Protein AF-A0A7U3VQT1-F1 (afdb_monomer)

Solvent-accessible surface area (backbone atoms only — not comparable to full-atom values): 11371 Å² total; per-residue (Å²): 141,89,89,85,80,83,86,76,80,76,82,79,89,77,92,78,77,82,85,75,80,69,84,71,74,87,67,71,66,45,72,40,64,90,87,50,63,70,55,54,73,65,57,51,52,53,54,54,44,64,67,52,38,77,90,83,39,78,48,45,45,44,83,9,65,96,76,78,25,60,33,29,38,37,36,70,46,74,78,45,78,45,74,43,99,83,71,49,40,37,32,38,31,41,36,42,33,42,36,29,37,77,38,80,91,76,37,32,37,39,32,31,32,37,38,37,31,28,39,39,36,68,50,93,75,64,46,79,44,81,75,44,77,49,71,15,92,75,85,52,77,47,75,42,69,41,87,40,64,47,99,87,65,48,81,42,81,37,80,76,46,68,48,44,46,64,61,53,50,48,54,54,48,51,52,38,25,71,33,30,20,25,38,34,73,31,72,60,80,86,131

Mean predicted aligned error: 10.64 Å

Structure (mmCIF, N/CA/C/O backbone):
data_AF-A0A7U3VQT1-F1
#
_entry.id   AF-A0A7U3VQT1-F1
#
loop_
_atom_site.group_PDB
_atom_site.id
_atom_site.type_symbol
_atom_site.label_atom_id
_atom_site.label_alt_id
_atom_site.label_comp_id
_atom_site.label_asym_id
_atom_site.label_entity_id
_atom_site.label_seq_id
_atom_site.pdbx_PDB_ins_code
_atom_site.Cartn_x
_atom_site.Cartn_y
_atom_site.Cartn_z
_atom_site.occupancy
_atom_site.B_iso_or_equiv
_atom_site.auth_seq_id
_atom_site.auth_comp_id
_atom_site.auth_asym_id
_atom_site.auth_atom_id
_atom_site.pdbx_PDB_model_num
ATOM 1 N N . MET A 1 1 ? 8.735 10.775 -61.324 1.00 38.78 1 MET A N 1
ATOM 2 C CA . MET A 1 1 ? 9.947 10.739 -60.476 1.00 38.78 1 MET A CA 1
ATOM 3 C C . MET A 1 1 ? 9.822 11.836 -59.417 1.00 38.78 1 MET A C 1
ATOM 5 O O . MET A 1 1 ? 10.062 12.985 -59.761 1.00 38.78 1 MET A O 1
ATOM 9 N N . PRO A 1 2 ? 9.348 11.556 -58.189 1.00 37.50 2 PRO A N 1
ATOM 10 C CA . PRO A 1 2 ? 9.272 12.558 -57.129 1.00 37.50 2 PRO A CA 1
ATOM 11 C C . PRO A 1 2 ? 10.429 12.389 -56.129 1.00 37.50 2 PRO A C 1
ATOM 13 O O . PRO A 1 2 ? 10.678 11.289 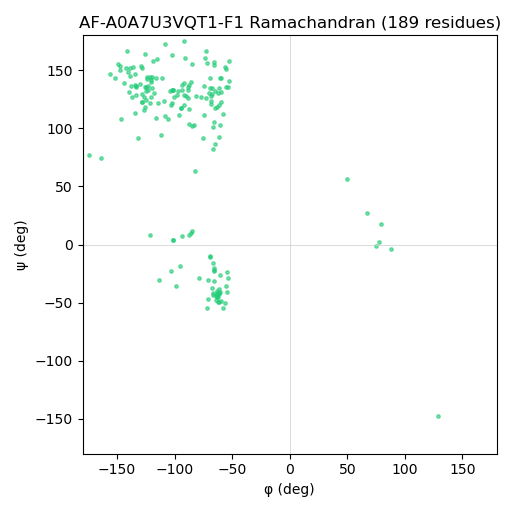-55.643 1.00 37.50 2 PRO A O 1
ATOM 16 N N . SER A 1 3 ? 11.107 13.480 -55.780 1.00 36.12 3 SER A N 1
ATOM 17 C CA . SER A 1 3 ? 12.058 13.525 -54.663 1.00 36.12 3 SER A CA 1
ATOM 18 C C . SER A 1 3 ? 12.018 14.906 -54.016 1.00 36.12 3 SER A C 1
ATOM 20 O O . SER A 1 3 ? 12.481 15.885 -54.594 1.00 36.12 3 SER A O 1
ATOM 22 N N . GLY A 1 4 ? 11.440 14.977 -52.820 1.00 32.53 4 GLY A N 1
ATOM 23 C CA . GLY A 1 4 ? 11.352 16.191 -52.014 1.00 32.53 4 GLY A CA 1
ATOM 24 C C . GLY A 1 4 ? 10.742 15.869 -50.655 1.00 32.53 4 GLY A C 1
ATOM 25 O O . GLY A 1 4 ? 9.553 16.073 -50.443 1.00 32.53 4 GLY A O 1
ATOM 26 N N . GLY A 1 5 ? 11.535 15.282 -49.758 1.00 31.11 5 GLY A N 1
ATOM 27 C CA . GLY A 1 5 ? 11.138 15.048 -48.369 1.00 31.11 5 GLY A CA 1
ATOM 28 C C . GLY A 1 5 ? 11.572 16.222 -47.485 1.00 31.11 5 GLY A C 1
ATOM 29 O O . GLY A 1 5 ? 12.748 16.584 -47.532 1.00 31.11 5 GLY A O 1
ATOM 30 N N . PRO A 1 6 ? 10.689 16.820 -46.668 1.00 40.41 6 PRO A N 1
ATOM 31 C CA . PRO A 1 6 ? 11.111 17.791 -45.670 1.00 40.41 6 PRO A CA 1
ATOM 32 C C . PRO A 1 6 ? 11.641 17.078 -44.418 1.00 40.41 6 PRO A C 1
ATOM 34 O O . PRO A 1 6 ? 10.980 16.216 -43.834 1.00 40.41 6 PRO A O 1
ATOM 37 N N . GLY A 1 7 ? 12.852 17.458 -44.007 1.00 38.47 7 GLY A N 1
ATOM 38 C CA . GLY A 1 7 ? 13.466 17.056 -42.746 1.00 38.47 7 GLY A CA 1
ATOM 39 C C . GLY A 1 7 ?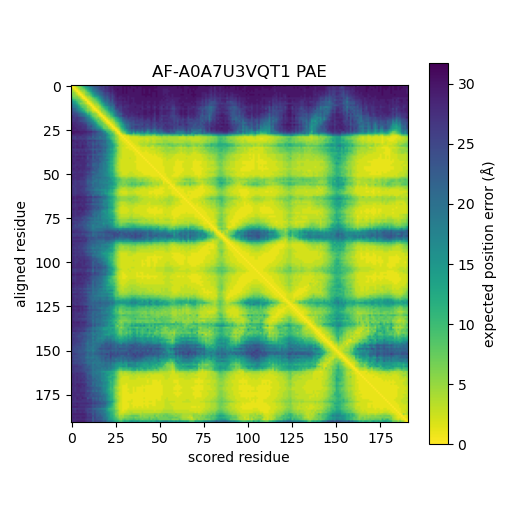 12.691 17.619 -41.556 1.00 38.47 7 GLY A C 1
ATOM 40 O O . GLY A 1 7 ? 12.768 18.806 -41.255 1.00 38.47 7 GLY A O 1
ATOM 41 N N . GLY A 1 8 ? 11.942 16.753 -40.875 1.00 30.80 8 GLY A N 1
ATOM 42 C CA . GLY A 1 8 ? 11.333 17.050 -39.584 1.00 30.80 8 GLY A CA 1
ATOM 43 C C . GLY A 1 8 ? 12.321 16.780 -38.454 1.00 30.80 8 GLY A C 1
ATOM 44 O O . GLY A 1 8 ? 12.532 15.631 -38.067 1.00 30.80 8 GLY A O 1
ATOM 45 N N . THR A 1 9 ? 12.921 17.837 -37.916 1.00 34.59 9 THR A N 1
ATOM 46 C CA . THR A 1 9 ? 13.682 17.807 -36.662 1.00 34.59 9 THR A CA 1
ATOM 47 C C . THR A 1 9 ? 12.757 17.383 -35.515 1.00 34.59 9 THR A C 1
ATOM 49 O O . THR A 1 9 ? 11.759 18.043 -35.235 1.00 34.59 9 THR A O 1
ATOM 52 N N . LEU A 1 10 ? 13.078 16.270 -34.847 1.00 36.72 10 LEU A N 1
ATOM 53 C CA . LEU A 1 10 ? 12.391 15.813 -33.634 1.00 36.72 10 LEU A CA 1
ATOM 54 C C . LEU A 1 10 ? 12.548 16.856 -32.509 1.00 36.72 10 LEU A C 1
ATOM 56 O O . LEU A 1 10 ? 13.673 17.303 -32.268 1.00 36.72 10 LEU A O 1
ATOM 60 N N . PRO A 1 11 ? 11.488 17.220 -31.764 1.00 32.59 11 PRO A N 1
ATOM 61 C CA . PRO A 1 11 ? 11.654 18.039 -30.574 1.00 32.59 11 PRO A CA 1
ATOM 62 C C . PRO A 1 11 ? 12.387 17.239 -29.489 1.00 32.59 11 PRO A C 1
ATOM 64 O O . PRO A 1 11 ? 12.012 16.116 -29.143 1.00 32.59 11 PRO A O 1
ATOM 67 N N . ALA A 1 12 ? 13.452 17.836 -28.957 1.00 31.86 12 ALA A N 1
ATOM 68 C CA . ALA A 1 12 ? 14.239 17.290 -27.864 1.00 31.86 12 ALA A CA 1
ATOM 69 C C . ALA A 1 12 ? 13.377 17.075 -26.607 1.00 31.86 12 ALA A C 1
ATOM 71 O O . ALA A 1 12 ? 12.659 17.967 -26.152 1.00 31.86 12 ALA A O 1
ATOM 72 N N . TYR A 1 13 ? 13.495 15.886 -26.019 1.00 31.73 13 TYR A N 1
ATOM 73 C CA . TYR A 1 13 ? 12.946 15.542 -24.711 1.00 31.73 13 TYR A CA 1
ATOM 74 C C . TYR A 1 13 ? 13.507 16.488 -23.633 1.00 31.73 13 TYR A C 1
ATOM 76 O O . TYR A 1 13 ? 14.697 16.444 -23.319 1.00 31.73 13 TYR A O 1
ATOM 84 N N . ARG A 1 14 ? 12.652 17.339 -23.051 1.00 29.19 14 ARG A N 1
ATOM 85 C CA . ARG A 1 14 ? 12.950 18.116 -21.837 1.00 29.19 14 ARG A CA 1
ATOM 86 C C . ARG A 1 14 ? 12.389 17.380 -20.613 1.00 29.19 14 ARG A C 1
ATOM 88 O O . ARG A 1 14 ? 11.170 17.355 -20.454 1.00 29.19 14 ARG A O 1
ATOM 95 N N . PRO A 1 15 ? 13.214 16.830 -19.705 1.00 34.28 15 PRO A N 1
ATOM 96 C CA . PRO A 1 15 ? 12.731 16.412 -18.401 1.00 34.28 15 PRO A CA 1
ATOM 97 C C . PRO A 1 15 ? 12.717 17.643 -17.494 1.00 34.28 15 PRO A C 1
ATOM 99 O O . PRO A 1 15 ? 13.754 18.103 -17.025 1.00 34.28 15 PRO A O 1
ATOM 102 N N . GLY A 1 16 ? 11.537 18.207 -17.270 1.00 31.03 16 GLY A N 1
ATOM 103 C CA . GLY A 1 16 ? 11.384 19.364 -16.400 1.00 31.03 16 GLY A CA 1
ATOM 104 C C . GLY A 1 16 ? 9.934 19.569 -16.010 1.00 31.03 16 GLY A C 1
ATOM 105 O O . GLY A 1 16 ? 9.291 20.482 -16.513 1.00 31.03 16 GLY A O 1
ATOM 106 N N . HIS A 1 17 ? 9.421 18.732 -15.109 1.00 30.62 17 HIS A N 1
ATOM 107 C CA . HIS A 1 17 ? 8.237 19.100 -14.340 1.00 30.62 17 HIS A CA 1
ATOM 108 C C . HIS A 1 17 ? 8.674 19.513 -12.932 1.00 30.62 17 HIS A C 1
ATOM 110 O O . HIS A 1 17 ? 9.321 18.719 -12.242 1.00 30.62 17 HIS A O 1
ATOM 116 N N . PRO A 1 18 ? 8.358 20.745 -12.496 1.00 31.83 18 PRO A N 1
ATOM 117 C CA . PRO A 1 18 ? 8.649 21.178 -11.142 1.00 31.83 18 PRO A CA 1
ATOM 118 C C . PRO A 1 18 ? 7.867 20.304 -10.158 1.00 31.83 18 PRO A C 1
ATOM 120 O O . PRO A 1 18 ? 6.655 20.121 -10.293 1.00 31.83 18 PRO A O 1
ATOM 123 N N . ARG A 1 19 ? 8.562 19.778 -9.142 1.00 38.41 19 ARG A N 1
ATOM 124 C CA . ARG A 1 19 ? 7.933 19.196 -7.952 1.00 38.41 19 ARG A CA 1
ATOM 125 C C . ARG A 1 19 ? 7.206 20.321 -7.219 1.00 38.41 19 ARG A C 1
ATOM 127 O O . ARG A 1 19 ? 7.772 20.964 -6.342 1.00 38.41 19 ARG A O 1
ATOM 134 N N . ARG A 1 20 ? 5.958 20.595 -7.600 1.00 30.80 20 ARG A N 1
ATOM 135 C CA . ARG A 1 20 ? 5.074 21.455 -6.816 1.00 30.80 20 ARG A CA 1
ATOM 136 C C . ARG A 1 20 ? 4.613 20.624 -5.623 1.00 30.80 20 ARG A C 1
ATOM 138 O O . ARG A 1 20 ? 3.649 19.872 -5.715 1.00 30.80 20 ARG A O 1
ATOM 145 N N . SER A 1 21 ? 5.353 20.711 -4.524 1.00 34.97 21 SER A N 1
ATOM 146 C CA . SER A 1 21 ? 4.926 20.229 -3.213 1.00 34.97 21 SER A CA 1
ATOM 147 C C . SER A 1 21 ? 3.754 21.093 -2.753 1.00 34.97 21 SER A C 1
ATOM 149 O O . SER A 1 21 ? 3.908 22.075 -2.031 1.00 34.97 21 SER A O 1
ATOM 151 N N . VAL A 1 22 ? 2.560 20.755 -3.235 1.00 36.19 22 VAL A N 1
ATOM 152 C CA . VAL A 1 22 ? 1.316 21.237 -2.645 1.00 36.19 22 VAL A CA 1
ATOM 153 C C . VAL A 1 22 ? 1.278 20.661 -1.233 1.00 36.19 22 VAL A C 1
ATOM 155 O O . VAL A 1 22 ? 1.322 19.443 -1.062 1.00 36.19 22 VAL A O 1
ATOM 158 N N . ARG A 1 23 ? 1.260 21.526 -0.213 1.00 33.69 23 ARG A N 1
ATOM 159 C CA . ARG A 1 23 ? 0.923 21.110 1.152 1.00 33.69 23 ARG A CA 1
ATOM 160 C C . ARG A 1 23 ? -0.500 20.561 1.107 1.00 33.69 23 ARG A C 1
ATOM 162 O O . ARG A 1 23 ? -1.451 21.330 1.009 1.00 33.69 23 ARG A O 1
ATOM 169 N N . VAL A 1 24 ? -0.618 19.238 1.127 1.00 44.72 24 VAL A N 1
ATOM 170 C CA . VAL A 1 24 ? -1.888 18.546 1.349 1.00 44.72 24 VAL A CA 1
ATOM 171 C C . VAL A 1 24 ? -2.305 18.834 2.800 1.00 44.72 24 VAL A C 1
ATOM 173 O O . VAL A 1 24 ? -1.435 18.808 3.680 1.00 44.72 24 VAL A O 1
ATOM 176 N N . PRO A 1 25 ? -3.577 19.180 3.070 1.00 40.00 25 PRO A N 1
ATOM 177 C CA . PRO A 1 25 ? -4.082 19.346 4.428 1.00 40.00 25 PRO A CA 1
ATOM 178 C C . PRO A 1 25 ? -3.798 18.115 5.298 1.00 40.00 25 PRO A C 1
ATOM 180 O O . PRO A 1 25 ? -3.589 17.011 4.802 1.00 40.00 25 PRO A O 1
ATOM 183 N N . LYS A 1 26 ? -3.793 18.307 6.620 1.00 49.41 26 LYS A N 1
ATOM 184 C CA . LYS A 1 26 ? -3.815 17.216 7.600 1.00 49.41 26 LYS A CA 1
ATOM 185 C C . LYS A 1 26 ? -5.119 16.442 7.381 1.00 49.41 26 LYS A C 1
ATOM 187 O O . LYS A 1 26 ? -6.147 16.863 7.902 1.00 49.41 26 LYS A O 1
ATOM 192 N N . ASP A 1 27 ? -5.080 15.395 6.561 1.00 59.34 27 ASP A N 1
ATOM 193 C CA . ASP A 1 27 ? -6.286 14.648 6.213 1.00 59.34 27 ASP A CA 1
ATOM 194 C C . ASP A 1 27 ? -6.910 14.069 7.490 1.00 59.34 27 ASP A C 1
ATOM 196 O O . ASP A 1 27 ? -6.224 13.374 8.253 1.00 59.34 27 ASP A O 1
ATOM 200 N N . PRO A 1 28 ? -8.182 14.394 7.776 1.00 75.69 28 PRO A N 1
ATOM 201 C CA . PRO A 1 28 ? -8.885 13.803 8.896 1.00 75.69 28 PRO A CA 1
ATOM 202 C C . PRO A 1 28 ? -9.073 12.303 8.646 1.00 75.69 28 PRO A C 1
ATOM 204 O O . PRO A 1 28 ? -9.104 11.841 7.505 1.00 75.69 28 PRO A O 1
ATOM 207 N N . ALA A 1 29 ? -9.199 11.534 9.727 1.00 87.56 29 ALA A N 1
ATOM 208 C CA . ALA A 1 29 ? -9.588 10.134 9.627 1.00 87.56 29 ALA A CA 1
ATOM 209 C C . ALA A 1 29 ? -10.878 9.991 8.799 1.00 87.56 29 ALA A C 1
ATOM 211 O O . ALA A 1 29 ? -11.797 10.803 8.929 1.00 87.56 29 ALA A O 1
ATOM 212 N N . LEU A 1 30 ? -10.943 8.951 7.971 1.00 94.75 30 LEU A N 1
ATOM 213 C CA . LEU A 1 30 ? -12.146 8.569 7.239 1.00 94.75 30 LEU A CA 1
ATOM 214 C C . LEU A 1 30 ? -12.924 7.548 8.065 1.00 94.75 30 LEU A C 1
ATOM 216 O O . LEU A 1 30 ? -12.334 6.630 8.638 1.00 94.75 30 LEU A O 1
ATOM 220 N N . TYR A 1 31 ? -14.246 7.685 8.093 1.00 95.75 31 TYR A N 1
ATOM 221 C CA . TYR A 1 31 ? -15.131 6.819 8.866 1.00 95.75 31 TYR A CA 1
ATOM 222 C C . TYR A 1 31 ? -16.143 6.121 7.957 1.00 95.75 31 TYR A C 1
ATOM 224 O O . TYR A 1 31 ? -16.584 6.730 6.976 1.00 95.75 31 TYR A O 1
ATOM 232 N N . PRO A 1 32 ? -16.506 4.857 8.253 1.00 95.38 32 PRO A N 1
ATOM 233 C CA . PRO A 1 32 ? -17.561 4.161 7.531 1.00 95.38 32 PRO A CA 1
ATOM 234 C C . PRO A 1 32 ? -18.874 4.940 7.577 1.00 95.38 32 PRO A C 1
ATOM 236 O O . PRO A 1 32 ? -19.152 5.669 8.532 1.00 95.38 32 PRO A O 1
ATOM 239 N N . VAL A 1 33 ? -19.713 4.740 6.563 1.00 93.88 33 VAL A N 1
ATOM 240 C CA . VAL A 1 33 ? -21.098 5.218 6.613 1.00 93.88 33 VAL A CA 1
ATOM 241 C C . VAL A 1 33 ? -21.814 4.542 7.789 1.00 93.88 33 VAL A C 1
ATOM 243 O O . VAL A 1 33 ? -21.570 3.371 8.090 1.00 93.88 33 VAL A O 1
ATOM 246 N N . ALA A 1 34 ? -22.698 5.279 8.465 1.00 92.06 34 ALA A N 1
ATOM 247 C CA . ALA A 1 34 ? -23.482 4.738 9.569 1.00 92.06 34 ALA A CA 1
ATOM 248 C C . ALA A 1 34 ? -24.261 3.482 9.134 1.00 92.06 34 ALA A C 1
ATOM 250 O O . ALA A 1 34 ? -24.860 3.453 8.060 1.00 92.06 34 ALA A O 1
ATOM 251 N N . GLY A 1 35 ? -24.249 2.447 9.976 1.00 92.62 35 GLY A N 1
ATOM 252 C CA . GLY A 1 35 ? -24.939 1.180 9.715 1.00 92.62 35 GLY A CA 1
ATOM 253 C C . GLY A 1 35 ? -24.127 0.136 8.940 1.00 92.62 35 GLY A C 1
ATOM 254 O O . GLY A 1 35 ? -24.600 -0.990 8.799 1.00 92.62 35 GLY A O 1
ATOM 255 N N . VAL A 1 36 ? -22.907 0.446 8.481 1.00 95.56 36 VAL A N 1
ATOM 256 C CA . VAL A 1 36 ? -22.006 -0.585 7.941 1.00 95.56 36 VAL A CA 1
ATOM 257 C C . VAL A 1 36 ? -21.560 -1.511 9.082 1.00 95.56 36 VAL A C 1
ATOM 259 O O . VAL A 1 36 ? -20.963 -1.030 10.048 1.00 95.56 36 VAL A O 1
ATOM 262 N N . PRO A 1 37 ? -21.826 -2.830 9.006 1.00 95.38 37 PRO A N 1
ATOM 263 C CA . PRO A 1 37 ? -21.402 -3.758 10.042 1.00 95.38 37 PRO A CA 1
ATOM 264 C C . PRO A 1 37 ? -19.881 -3.906 10.031 1.00 95.38 37 PRO A C 1
ATOM 266 O O . PRO A 1 37 ? -19.267 -4.105 8.980 1.00 95.38 37 PRO A O 1
ATOM 269 N N . VAL A 1 38 ? -19.285 -3.861 11.218 1.00 96.75 38 VAL A N 1
ATOM 270 C CA . VAL A 1 38 ? -17.854 -4.093 11.399 1.00 96.75 38 VAL A CA 1
ATOM 271 C C . VAL A 1 38 ? -17.527 -5.558 11.114 1.00 96.75 38 VAL A C 1
ATOM 273 O O . VAL A 1 38 ? -18.090 -6.466 11.726 1.00 96.75 38 VAL A O 1
ATOM 276 N N . ARG A 1 39 ? -16.607 -5.790 10.177 1.00 97.50 39 ARG A N 1
ATOM 277 C CA . ARG A 1 39 ? -16.096 -7.121 9.824 1.00 97.50 39 ARG A CA 1
ATOM 278 C C . ARG A 1 39 ? -14.860 -7.485 10.636 1.00 97.50 39 ARG A C 1
ATOM 280 O O . ARG A 1 39 ? -14.181 -6.610 11.175 1.00 97.50 39 ARG A O 1
ATOM 287 N N . THR A 1 40 ? -14.549 -8.777 10.701 1.00 97.56 40 THR A N 1
ATOM 288 C CA . THR A 1 40 ? -13.359 -9.247 11.422 1.00 97.56 40 THR A CA 1
ATOM 289 C C . THR A 1 40 ? -12.071 -8.749 10.746 1.00 97.56 40 THR A C 1
ATOM 291 O O . THR A 1 40 ? -12.082 -8.447 9.546 1.00 97.56 40 THR A O 1
ATOM 294 N N . PRO A 1 41 ? -10.936 -8.672 11.470 1.00 96.81 41 PRO A N 1
ATOM 295 C CA . PRO A 1 41 ? -9.647 -8.340 10.860 1.00 96.81 41 PRO A CA 1
ATOM 296 C C . PRO A 1 41 ? -9.279 -9.273 9.697 1.00 96.81 41 PRO A C 1
ATOM 298 O O . PRO A 1 41 ? -8.716 -8.826 8.701 1.00 96.81 41 PRO A O 1
ATOM 301 N N . GLN A 1 42 ? -9.630 -10.558 9.798 1.00 97.56 42 GLN A N 1
ATOM 302 C CA . GLN A 1 42 ? -9.388 -11.567 8.768 1.00 97.56 42 GLN A CA 1
ATOM 303 C C . GLN A 1 42 ? -10.212 -11.304 7.503 1.00 97.56 42 GLN A C 1
ATOM 305 O O . GLN A 1 42 ? -9.675 -11.400 6.399 1.00 97.56 42 GLN A O 1
ATOM 310 N N . ASP A 1 43 ? -11.482 -10.916 7.647 1.00 97.81 43 ASP A N 1
ATOM 311 C CA . ASP A 1 43 ? -12.331 -10.557 6.504 1.00 97.81 43 ASP A CA 1
ATOM 312 C C . ASP A 1 43 ? -11.783 -9.328 5.771 1.00 97.81 43 ASP A C 1
ATOM 314 O O . ASP A 1 43 ? -11.725 -9.306 4.541 1.00 97.81 43 ASP A O 1
ATOM 318 N N . LEU A 1 44 ? -11.354 -8.304 6.522 1.00 98.38 44 LEU A N 1
ATOM 319 C CA . LEU A 1 44 ? -10.727 -7.113 5.946 1.00 98.38 44 LEU A CA 1
ATOM 320 C C . LEU A 1 44 ? -9.411 -7.463 5.236 1.00 98.38 44 LEU A C 1
ATOM 322 O O . LEU A 1 44 ? -9.165 -6.999 4.122 1.00 98.38 44 LEU A O 1
ATOM 326 N N . TRP A 1 45 ? -8.570 -8.287 5.864 1.00 98.19 45 TRP A N 1
ATOM 327 C CA . TRP A 1 45 ? -7.314 -8.753 5.281 1.00 98.19 45 TRP A CA 1
ATOM 328 C C . TRP A 1 45 ? -7.547 -9.442 3.933 1.00 98.19 45 TRP A C 1
ATOM 330 O O . TRP A 1 45 ? -6.905 -9.100 2.937 1.00 98.19 45 TRP A O 1
ATOM 340 N N . ALA A 1 46 ? -8.484 -10.394 3.890 1.00 98.25 46 ALA A N 1
ATOM 341 C CA . ALA A 1 46 ? -8.825 -11.128 2.677 1.00 98.25 46 ALA A CA 1
ATOM 342 C C . ALA A 1 46 ? -9.361 -10.194 1.580 1.00 98.25 46 ALA A C 1
ATOM 344 O O . ALA A 1 46 ? -8.938 -10.300 0.429 1.00 98.25 46 ALA A O 1
ATOM 345 N N . ALA A 1 47 ? -10.226 -9.240 1.937 1.00 98.12 47 ALA A N 1
ATOM 346 C CA . ALA A 1 47 ? -10.771 -8.264 0.997 1.00 98.12 47 ALA A CA 1
ATOM 347 C C . ALA A 1 47 ? -9.690 -7.352 0.396 1.00 98.12 47 ALA A C 1
ATOM 349 O O . ALA A 1 47 ? -9.686 -7.109 -0.810 1.00 98.12 47 ALA A O 1
ATOM 350 N N . LEU A 1 48 ? -8.731 -6.890 1.203 1.00 98.19 48 LEU A N 1
ATOM 351 C CA . LEU A 1 48 ? -7.619 -6.070 0.715 1.00 98.19 48 LEU A CA 1
ATOM 352 C C . LEU A 1 48 ? -6.668 -6.861 -0.191 1.00 98.19 48 LEU A C 1
ATOM 354 O O . LEU A 1 48 ? -6.201 -6.324 -1.193 1.00 98.19 48 LEU A O 1
ATOM 358 N N . LEU A 1 49 ? -6.404 -8.138 0.107 1.00 97.75 49 LEU A N 1
ATOM 359 C CA . LEU A 1 49 ? -5.636 -9.007 -0.792 1.00 97.75 49 LEU A CA 1
ATOM 360 C C . LEU A 1 49 ? -6.366 -9.289 -2.113 1.00 97.75 49 LEU A C 1
ATOM 362 O O . LEU A 1 49 ? -5.710 -9.441 -3.144 1.00 97.75 49 LEU A O 1
ATOM 366 N N . ALA A 1 50 ? -7.699 -9.330 -2.102 1.00 97.12 50 ALA A N 1
ATOM 367 C CA . ALA A 1 50 ? -8.510 -9.538 -3.300 1.00 97.12 50 ALA A CA 1
ATOM 368 C C . ALA A 1 50 ? -8.475 -8.350 -4.283 1.00 97.12 50 ALA A C 1
ATOM 370 O O . ALA A 1 50 ? -8.893 -8.501 -5.428 1.00 97.12 50 ALA A O 1
ATOM 371 N N . LEU A 1 51 ? -7.925 -7.191 -3.887 1.00 96.44 51 LEU A N 1
ATOM 372 C CA . LEU A 1 51 ? -7.680 -6.058 -4.794 1.00 96.44 51 LEU A CA 1
ATOM 373 C C . LEU A 1 51 ? -6.569 -6.327 -5.823 1.00 96.44 51 LEU A C 1
ATOM 375 O O . LEU A 1 51 ? -6.371 -5.528 -6.739 1.00 96.44 51 LEU A O 1
ATOM 379 N N . ASN A 1 52 ? -5.824 -7.424 -5.675 1.00 95.25 52 ASN A N 1
ATOM 380 C CA . ASN A 1 52 ? -4.827 -7.842 -6.649 1.00 95.25 52 ASN A CA 1
ATOM 381 C C . ASN A 1 52 ? -5.476 -8.257 -7.971 1.00 95.25 52 ASN A C 1
ATOM 383 O O . ASN A 1 52 ? -5.933 -9.387 -8.123 1.00 95.25 52 ASN A O 1
ATOM 387 N N . ASP A 1 53 ? -5.427 -7.362 -8.952 1.00 91.62 53 ASP A N 1
ATOM 388 C CA . ASP A 1 53 ? -5.785 -7.650 -10.337 1.00 91.62 53 ASP A CA 1
ATOM 389 C C . ASP A 1 53 ? -4.681 -7.119 -11.269 1.00 91.62 53 ASP A C 1
ATOM 391 O O . ASP A 1 53 ? -4.719 -5.950 -11.673 1.00 91.62 53 ASP A O 1
ATOM 395 N N . PRO A 1 54 ? -3.682 -7.955 -11.618 1.00 85.19 54 PRO A N 1
ATOM 396 C CA . PRO A 1 54 ? -2.565 -7.535 -12.460 1.00 85.19 54 PRO A CA 1
ATOM 397 C C . PRO A 1 54 ? -2.986 -7.211 -13.900 1.00 85.19 54 PRO A C 1
ATOM 399 O O . PRO A 1 54 ? -2.227 -6.565 -14.619 1.00 85.19 54 PRO A O 1
ATOM 402 N N . ALA A 1 55 ? -4.179 -7.636 -14.337 1.00 85.38 55 ALA A N 1
ATOM 403 C CA . ALA A 1 55 ? -4.709 -7.277 -15.649 1.00 85.38 55 ALA A CA 1
ATOM 404 C C . ALA A 1 55 ? -5.293 -5.856 -15.659 1.00 85.38 55 ALA A C 1
ATOM 406 O O . ALA A 1 55 ? -5.287 -5.198 -16.699 1.00 85.38 55 ALA A O 1
ATOM 407 N N . ARG A 1 56 ? -5.790 -5.367 -14.514 1.00 84.56 56 ARG A N 1
ATOM 408 C CA . ARG A 1 56 ? -6.399 -4.031 -14.401 1.00 84.56 56 ARG A CA 1
ATOM 409 C C . ARG A 1 56 ? -5.462 -2.974 -13.842 1.00 84.56 56 ARG A C 1
ATOM 411 O O . ARG A 1 56 ? -5.560 -1.809 -14.238 1.00 84.56 56 ARG A O 1
ATOM 418 N N . HIS A 1 57 ? -4.597 -3.333 -12.898 1.00 86.81 57 HIS A N 1
ATOM 419 C CA . HIS A 1 57 ? -3.811 -2.365 -12.141 1.00 86.81 57 HIS A CA 1
ATOM 420 C C . HIS A 1 57 ? -2.363 -2.831 -11.949 1.00 86.81 57 HIS A C 1
ATOM 422 O O . HIS A 1 57 ? -2.114 -4.016 -11.754 1.00 86.81 57 HIS A O 1
ATOM 428 N N . PRO A 1 58 ? -1.383 -1.909 -11.952 1.00 90.06 58 PRO A N 1
ATOM 429 C CA . PRO A 1 58 ? 0.028 -2.281 -11.878 1.00 90.06 58 PRO A CA 1
ATOM 430 C C . PRO A 1 58 ? 0.562 -2.425 -10.439 1.00 90.06 58 PRO A C 1
ATOM 432 O O . PRO A 1 58 ? 1.774 -2.507 -10.249 1.00 90.06 58 PRO A O 1
ATOM 435 N N . TYR A 1 59 ? -0.303 -2.375 -9.422 1.00 92.94 59 TYR A N 1
ATOM 436 C CA . TYR A 1 59 ? 0.080 -2.508 -8.014 1.00 92.94 59 TYR A CA 1
ATOM 437 C C . TYR A 1 59 ? -0.237 -3.907 -7.476 1.00 92.94 59 TYR A C 1
ATOM 439 O O . TYR A 1 59 ? -1.042 -4.640 -8.045 1.00 92.94 59 TYR A O 1
ATOM 447 N N . THR A 1 60 ? 0.371 -4.262 -6.346 1.00 96.19 60 THR A N 1
ATOM 448 C CA . THR A 1 60 ? 0.134 -5.529 -5.647 1.00 96.19 60 THR A CA 1
ATOM 449 C C . THR A 1 60 ? -0.047 -5.286 -4.152 1.00 96.19 60 THR A C 1
ATOM 451 O O . THR A 1 60 ? 0.699 -4.517 -3.558 1.00 96.19 60 THR A O 1
ATOM 454 N N . VAL A 1 61 ? -1.016 -5.947 -3.525 1.00 97.75 61 VAL A N 1
ATOM 455 C CA . VAL A 1 61 ? -1.216 -6.002 -2.074 1.00 97.75 61 VAL A CA 1
ATOM 456 C C . VAL A 1 61 ? -0.664 -7.324 -1.551 1.00 97.75 61 VAL A C 1
ATOM 458 O O . VAL A 1 61 ? -1.011 -8.391 -2.051 1.00 97.75 61 VAL A O 1
ATOM 461 N N . ARG A 1 62 ? 0.205 -7.274 -0.544 1.00 97.38 62 ARG A N 1
ATOM 462 C CA . ARG A 1 62 ? 0.835 -8.459 0.052 1.00 97.38 62 ARG A CA 1
ATOM 463 C C . ARG A 1 62 ? 0.959 -8.335 1.564 1.00 97.38 62 ARG A C 1
ATOM 465 O O . ARG A 1 62 ? 0.864 -7.237 2.111 1.00 97.38 62 ARG A O 1
ATOM 472 N N . ALA A 1 63 ? 1.262 -9.457 2.216 1.00 97.56 63 ALA A N 1
ATOM 473 C CA . ALA A 1 63 ? 1.659 -9.477 3.620 1.00 97.56 63 ALA A CA 1
ATOM 474 C C . ALA A 1 63 ? 2.840 -8.521 3.877 1.00 97.56 63 ALA A C 1
ATOM 476 O O . ALA A 1 63 ? 3.808 -8.470 3.105 1.00 97.56 63 ALA A O 1
ATOM 477 N N . GLY A 1 64 ? 2.736 -7.754 4.962 1.00 95.00 64 GLY A N 1
ATOM 478 C CA . GLY A 1 64 ? 3.640 -6.660 5.299 1.00 95.00 64 GLY A CA 1
ATOM 479 C C . GLY A 1 64 ? 4.686 -6.976 6.364 1.00 95.00 64 GLY A C 1
ATOM 480 O O . GLY A 1 64 ? 5.430 -6.072 6.731 1.00 95.00 64 GLY A O 1
ATOM 481 N N . PHE A 1 65 ? 4.774 -8.216 6.862 1.00 92.62 65 PHE A N 1
ATOM 482 C CA . PHE A 1 65 ? 5.607 -8.553 8.027 1.00 92.62 65 PHE A CA 1
ATOM 483 C C . PHE A 1 65 ? 7.076 -8.125 7.872 1.00 92.62 65 PHE A C 1
ATOM 485 O O . PHE A 1 65 ? 7.658 -7.558 8.792 1.00 92.62 65 PHE A O 1
ATOM 492 N N . ALA A 1 66 ? 7.659 -8.307 6.680 1.00 91.75 66 ALA A N 1
ATOM 493 C CA . ALA A 1 66 ? 9.029 -7.875 6.372 1.00 91.75 66 ALA A CA 1
ATOM 494 C C . ALA A 1 66 ? 9.217 -6.342 6.395 1.00 91.75 66 ALA A C 1
ATOM 496 O O . ALA A 1 66 ? 10.332 -5.845 6.529 1.00 91.75 66 ALA A O 1
ATOM 497 N N . ASP A 1 67 ? 8.126 -5.591 6.266 1.00 91.75 67 ASP A N 1
ATOM 498 C CA . ASP A 1 67 ? 8.070 -4.131 6.300 1.00 91.75 67 ASP A CA 1
ATOM 499 C C . ASP A 1 67 ? 7.588 -3.587 7.658 1.00 91.75 67 ASP A C 1
ATOM 501 O O . ASP A 1 67 ? 7.423 -2.369 7.798 1.00 91.75 67 ASP A O 1
ATOM 505 N N . GLY A 1 68 ? 7.366 -4.470 8.640 1.00 93.81 68 GLY A N 1
ATOM 506 C CA . GLY A 1 68 ? 6.824 -4.129 9.954 1.00 93.81 68 GLY A CA 1
ATOM 507 C C . GLY A 1 68 ? 5.371 -3.658 9.911 1.00 93.81 68 GLY A C 1
ATOM 508 O O . GLY A 1 68 ? 4.991 -2.849 10.748 1.00 93.81 68 GLY A O 1
ATOM 509 N N . ALA A 1 69 ? 4.594 -4.100 8.920 1.00 96.69 69 ALA A N 1
ATOM 510 C CA . ALA A 1 69 ? 3.185 -3.765 8.718 1.00 96.69 69 ALA A CA 1
ATOM 511 C C . ALA A 1 69 ? 2.335 -5.041 8.614 1.00 96.69 69 ALA A C 1
ATOM 513 O O . ALA A 1 69 ? 2.867 -6.118 8.351 1.00 96.69 69 ALA A O 1
ATOM 514 N N . ASP A 1 70 ? 1.018 -4.923 8.758 1.00 97.25 70 ASP A N 1
ATOM 515 C CA . ASP A 1 70 ? 0.103 -6.040 8.507 1.00 97.25 70 ASP A CA 1
ATOM 516 C C . ASP A 1 70 ? 0.030 -6.311 7.000 1.00 97.25 70 ASP A C 1
ATOM 518 O O . ASP A 1 70 ? 0.381 -7.390 6.521 1.00 97.25 70 ASP A O 1
ATOM 522 N N . LEU A 1 71 ? -0.296 -5.279 6.218 1.00 98.31 71 LEU A N 1
ATOM 523 C CA . LEU A 1 71 ? -0.319 -5.339 4.757 1.00 98.31 71 LEU A CA 1
ATOM 524 C C . LEU A 1 71 ? 0.497 -4.209 4.134 1.00 98.31 71 LEU A C 1
ATOM 526 O O . LEU A 1 71 ? 0.625 -3.110 4.678 1.00 98.31 71 LEU A O 1
ATOM 530 N N . VAL A 1 72 ? 1.013 -4.474 2.937 1.00 98.31 72 VAL A N 1
ATOM 531 C CA . VAL A 1 72 ? 1.648 -3.473 2.080 1.00 98.31 72 VAL A CA 1
ATOM 532 C C . VAL A 1 72 ? 1.018 -3.539 0.703 1.00 98.31 72 VAL A C 1
ATOM 534 O O . VAL A 1 72 ? 1.057 -4.580 0.050 1.00 98.31 72 VAL A O 1
ATOM 537 N N . ALA A 1 73 ? 0.474 -2.413 0.250 1.00 97.94 73 ALA A N 1
ATOM 538 C CA . ALA A 1 73 ? 0.178 -2.211 -1.158 1.00 97.94 73 ALA A CA 1
ATOM 539 C C . ALA A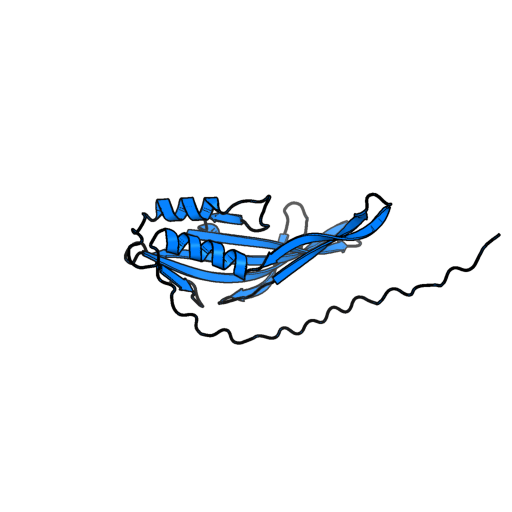 1 73 ? 1.386 -1.547 -1.818 1.00 97.94 73 ALA A C 1
ATOM 541 O O . ALA A 1 73 ? 1.788 -0.464 -1.401 1.00 97.94 73 ALA A O 1
ATOM 542 N N . GLU A 1 74 ? 1.980 -2.185 -2.820 1.00 96.00 74 GLU A N 1
ATOM 543 C CA . GLU A 1 74 ? 3.193 -1.722 -3.481 1.00 96.00 74 GLU A CA 1
ATOM 544 C C . GLU A 1 74 ? 3.023 -1.559 -4.989 1.00 96.00 74 GLU A C 1
ATOM 546 O O . GLU A 1 74 ? 2.353 -2.335 -5.663 1.00 96.00 74 GLU A O 1
ATOM 551 N N . TYR A 1 75 ? 3.679 -0.537 -5.522 1.00 94.69 75 TYR A N 1
ATOM 552 C CA . TYR A 1 75 ? 3.854 -0.304 -6.945 1.00 94.69 75 TYR A CA 1
ATOM 553 C C . TYR A 1 75 ? 5.337 -0.078 -7.215 1.00 94.69 75 TYR A C 1
ATOM 555 O O . TYR A 1 75 ? 5.976 0.751 -6.563 1.00 94.69 75 TYR A O 1
ATOM 563 N N . ARG A 1 76 ? 5.891 -0.805 -8.187 1.00 92.81 76 ARG A N 1
ATOM 564 C CA . ARG A 1 76 ? 7.292 -0.689 -8.599 1.00 92.81 76 ARG A CA 1
ATOM 565 C C . ARG A 1 76 ? 7.371 -0.311 -10.063 1.00 92.81 76 ARG A C 1
ATOM 567 O O . ARG A 1 76 ? 6.631 -0.835 -10.887 1.00 92.81 76 ARG A O 1
ATOM 574 N N . ARG A 1 77 ? 8.332 0.545 -10.398 1.00 89.38 77 ARG A N 1
ATOM 575 C CA . ARG A 1 77 ? 8.663 0.850 -11.789 1.00 89.38 77 ARG A CA 1
ATOM 576 C C . ARG A 1 77 ? 10.157 0.977 -11.998 1.00 89.38 77 ARG A C 1
ATOM 578 O O . ARG A 1 77 ? 10.877 1.466 -11.128 1.00 89.38 77 ARG A O 1
ATOM 585 N N . VAL A 1 78 ? 10.592 0.613 -13.197 1.00 89.88 78 VAL A N 1
ATOM 586 C CA . VAL A 1 78 ? 11.914 0.958 -13.713 1.00 89.88 78 VAL A CA 1
ATOM 587 C C . VAL A 1 78 ? 11.793 2.323 -14.383 1.00 89.88 78 VAL A C 1
ATOM 589 O O . VAL A 1 78 ? 11.059 2.481 -15.352 1.00 89.88 78 VAL A O 1
ATOM 592 N N . LEU A 1 79 ? 12.491 3.320 -13.848 1.00 85.94 79 LEU A N 1
ATOM 593 C CA . LEU A 1 79 ? 12.599 4.643 -14.455 1.00 85.94 79 LEU A CA 1
ATOM 594 C C . LEU A 1 79 ? 13.465 4.593 -15.702 1.00 85.94 79 LEU A C 1
ATOM 596 O O . LEU A 1 79 ? 13.129 5.183 -16.728 1.00 85.94 79 LEU A O 1
ATOM 600 N N . ARG A 1 80 ? 14.619 3.934 -15.576 1.00 86.12 80 ARG A N 1
ATOM 601 C CA . ARG A 1 80 ? 15.645 3.868 -16.610 1.00 86.12 80 ARG A CA 1
ATOM 602 C C . ARG A 1 80 ? 16.437 2.579 -16.478 1.00 86.12 80 ARG A C 1
ATOM 604 O O . ARG A 1 80 ? 16.732 2.139 -15.370 1.00 86.12 80 ARG A O 1
ATOM 611 N N . ALA A 1 81 ? 16.810 2.001 -17.612 1.00 86.19 81 ALA A N 1
ATOM 612 C CA . ALA A 1 81 ? 17.702 0.854 -17.685 1.00 86.19 81 ALA A CA 1
ATOM 613 C C . ALA A 1 81 ? 18.942 1.231 -18.497 1.00 86.19 81 ALA A C 1
ATOM 615 O O . ALA A 1 81 ? 18.834 1.845 -19.558 1.00 86.19 81 ALA A O 1
ATOM 616 N N . TYR A 1 82 ? 20.115 0.855 -17.999 1.00 82.00 82 TYR A N 1
ATOM 617 C CA . TYR A 1 82 ? 21.399 1.166 -18.612 1.00 82.00 82 TYR A CA 1
ATOM 618 C C . TYR A 1 82 ? 22.281 -0.078 -18.663 1.00 82.00 82 TYR A C 1
ATOM 620 O O . TYR A 1 82 ? 22.392 -0.816 -17.680 1.00 82.00 82 TYR A O 1
ATOM 628 N N . GLY A 1 83 ? 22.948 -0.285 -19.797 1.00 76.25 83 GLY A N 1
ATOM 629 C CA . GLY A 1 83 ? 24.109 -1.165 -19.880 1.00 76.25 83 GLY A CA 1
ATOM 630 C C . GLY A 1 83 ? 25.374 -0.374 -19.564 1.00 76.25 83 GLY A C 1
ATOM 631 O O . GLY A 1 83 ? 25.537 0.745 -20.046 1.00 76.25 83 GLY A O 1
ATOM 632 N N . THR A 1 84 ? 26.271 -0.924 -18.752 1.00 65.69 84 THR A N 1
ATOM 633 C CA . THR A 1 84 ? 27.637 -0.400 -18.652 1.00 65.69 84 THR A CA 1
ATOM 634 C C . THR A 1 84 ? 28.503 -1.001 -19.757 1.00 65.69 84 THR A C 1
ATOM 636 O O . THR A 1 84 ? 28.247 -2.114 -20.215 1.00 65.69 84 THR A O 1
ATOM 639 N N . LEU A 1 85 ? 29.581 -0.306 -20.136 1.00 60.94 85 LEU A N 1
ATOM 640 C CA . LEU A 1 85 ? 30.612 -0.833 -21.049 1.00 60.94 85 LEU A CA 1
ATOM 641 C C . LEU A 1 85 ? 31.192 -2.178 -20.567 1.00 60.94 85 LEU A C 1
ATOM 643 O O . LEU A 1 85 ? 31.656 -2.983 -21.360 1.00 60.94 85 LEU A O 1
ATOM 647 N N . THR A 1 86 ? 31.108 -2.442 -19.261 1.00 64.56 86 THR A N 1
ATOM 648 C CA . THR A 1 86 ? 31.520 -3.692 -18.606 1.00 64.56 86 THR A CA 1
ATOM 649 C C . THR A 1 86 ? 30.450 -4.795 -18.624 1.00 64.56 86 THR A C 1
ATOM 651 O O . THR A 1 86 ? 30.559 -5.760 -17.872 1.00 64.56 86 THR A O 1
ATOM 654 N N . GLY A 1 87 ? 29.376 -4.643 -19.407 1.00 69.00 87 GLY A N 1
ATOM 655 C CA . GLY A 1 87 ? 28.296 -5.629 -19.541 1.00 69.00 87 GLY A CA 1
ATOM 656 C C . GLY A 1 87 ? 27.323 -5.700 -18.357 1.00 69.00 87 GLY A C 1
ATOM 657 O O . GLY A 1 87 ? 26.344 -6.445 -18.409 1.00 69.00 87 GLY A O 1
ATOM 658 N N . ARG A 1 88 ? 27.528 -4.911 -17.291 1.00 73.75 88 ARG A N 1
ATOM 659 C CA . ARG A 1 88 ? 26.630 -4.894 -16.128 1.00 73.75 88 ARG A CA 1
ATOM 660 C C . ARG A 1 88 ? 25.376 -4.097 -16.458 1.00 73.75 88 ARG A C 1
ATOM 662 O O . ARG A 1 88 ? 25.447 -2.935 -16.854 1.00 73.75 88 ARG A O 1
ATOM 669 N N . ARG A 1 89 ? 24.212 -4.702 -16.239 1.00 85.44 89 ARG A N 1
ATOM 670 C CA . ARG A 1 89 ? 22.925 -4.022 -16.399 1.00 85.44 89 ARG A CA 1
ATOM 671 C C . ARG A 1 89 ? 22.517 -3.379 -15.079 1.00 85.44 89 ARG A C 1
ATOM 673 O O . ARG A 1 89 ? 22.514 -4.028 -14.032 1.00 85.44 89 ARG A O 1
ATOM 680 N N . ARG A 1 90 ? 22.200 -2.088 -15.125 1.00 88.06 90 ARG A N 1
ATOM 681 C CA . ARG A 1 90 ? 21.694 -1.312 -13.991 1.00 88.06 90 ARG A CA 1
ATOM 682 C C . ARG A 1 90 ? 20.319 -0.762 -14.319 1.00 88.06 90 ARG A C 1
ATOM 684 O O . ARG A 1 90 ? 20.061 -0.367 -15.452 1.00 88.06 90 ARG A O 1
ATOM 691 N N . GLN A 1 91 ? 19.465 -0.708 -13.313 1.00 92.06 91 GLN A N 1
ATOM 692 C CA . GLN A 1 91 ? 18.149 -0.102 -13.395 1.00 92.06 91 GLN A CA 1
ATOM 693 C C . GLN A 1 91 ? 18.017 0.945 -12.299 1.00 92.06 91 GLN A C 1
ATOM 695 O O . GLN A 1 91 ? 18.362 0.692 -11.147 1.00 92.06 91 GLN A O 1
ATOM 700 N N . GLU A 1 92 ? 17.540 2.125 -12.660 1.00 91.62 92 GLU A N 1
ATOM 701 C CA . GLU A 1 92 ? 17.004 3.085 -11.705 1.00 91.62 92 GLU A CA 1
ATOM 702 C C . GLU A 1 92 ? 15.528 2.775 -11.527 1.00 91.62 92 GLU A C 1
ATOM 704 O O . GLU A 1 92 ? 14.787 2.697 -12.506 1.00 91.62 92 GLU A O 1
ATOM 709 N N . CYS A 1 93 ? 15.110 2.590 -10.284 1.00 93.25 93 CYS A N 1
ATOM 710 C CA . CYS A 1 93 ? 13.772 2.156 -9.938 1.00 93.25 93 CYS A CA 1
ATOM 711 C C . CYS A 1 93 ? 13.160 3.085 -8.895 1.00 93.25 93 CYS A C 1
ATOM 713 O O . CYS A 1 93 ? 13.856 3.685 -8.073 1.00 93.25 93 CYS A O 1
ATOM 715 N N . GLU A 1 94 ? 11.836 3.135 -8.902 1.00 93.31 94 GLU A N 1
ATOM 716 C CA . GLU A 1 94 ? 11.038 3.711 -7.829 1.00 93.31 94 GLU A CA 1
ATOM 717 C C . GLU A 1 94 ? 10.041 2.678 -7.322 1.00 93.31 94 GLU A C 1
ATOM 719 O O . GLU A 1 94 ? 9.481 1.890 -8.086 1.00 93.31 94 GLU A O 1
ATOM 724 N N . GLU A 1 95 ? 9.831 2.699 -6.015 1.00 94.88 95 GLU A N 1
ATOM 725 C CA . GLU A 1 95 ? 8.855 1.888 -5.309 1.00 94.88 95 GLU A CA 1
ATOM 726 C C . GLU A 1 95 ? 7.998 2.803 -4.439 1.00 94.88 95 GLU A C 1
ATOM 728 O O . GLU A 1 95 ? 8.517 3.531 -3.589 1.00 94.88 95 GLU A O 1
ATOM 733 N N . PHE A 1 96 ? 6.691 2.755 -4.669 1.00 95.38 96 PHE A N 1
ATOM 734 C CA . PHE A 1 96 ? 5.678 3.381 -3.838 1.00 95.38 96 PHE A CA 1
ATOM 735 C C . PHE A 1 96 ? 4.999 2.300 -3.002 1.00 95.38 96 PHE A C 1
ATOM 737 O O . PHE A 1 96 ? 4.601 1.270 -3.542 1.00 95.38 96 PHE A O 1
ATOM 744 N N . GLN A 1 97 ? 4.858 2.528 -1.703 1.00 96.81 97 GLN A N 1
ATOM 745 C CA . GLN A 1 97 ? 4.197 1.619 -0.775 1.00 96.81 97 GLN A CA 1
ATOM 746 C C . GLN A 1 97 ? 3.172 2.377 0.064 1.00 96.81 97 GLN A C 1
ATOM 748 O O . GLN A 1 97 ? 3.484 3.448 0.576 1.00 96.81 97 GLN A O 1
ATOM 753 N N . VAL A 1 98 ? 2.003 1.782 0.282 1.00 97.38 98 VAL A N 1
ATOM 754 C CA . VAL A 1 98 ? 1.089 2.126 1.377 1.00 97.38 98 VAL A CA 1
ATOM 755 C C . VAL A 1 98 ? 1.201 1.008 2.404 1.00 97.38 98 VAL A C 1
ATOM 757 O O . VAL A 1 98 ? 0.772 -0.119 2.150 1.00 97.38 98 VAL A O 1
ATOM 760 N N . ARG A 1 99 ? 1.831 1.300 3.542 1.00 97.44 99 ARG A N 1
ATOM 761 C CA . ARG A 1 99 ? 1.961 0.360 4.662 1.00 97.44 99 ARG A CA 1
ATOM 762 C C . ARG A 1 99 ? 0.750 0.505 5.567 1.00 97.44 99 ARG A C 1
ATOM 764 O O . ARG A 1 99 ? 0.382 1.636 5.878 1.00 97.44 99 ARG A O 1
ATOM 771 N N . MET A 1 100 ? 0.142 -0.609 5.954 1.00 97.94 100 MET A N 1
ATOM 772 C CA . MET A 1 100 ? -1.117 -0.652 6.693 1.00 97.94 100 MET A CA 1
ATOM 773 C C . MET A 1 100 ? -0.960 -1.450 7.986 1.00 97.94 100 MET A C 1
ATOM 775 O O . MET A 1 100 ? -0.393 -2.540 7.972 1.00 97.94 100 MET A O 1
ATOM 779 N N . TRP A 1 101 ? -1.503 -0.908 9.073 1.00 97.81 101 TRP A N 1
ATOM 780 C CA . TRP A 1 101 ? -1.607 -1.550 10.380 1.00 97.81 101 TRP A CA 1
ATOM 781 C C . TRP A 1 101 ? -3.065 -1.595 10.809 1.00 97.81 101 TRP A C 1
ATOM 783 O O . TRP A 1 101 ? -3.763 -0.581 10.721 1.00 97.81 101 TRP A O 1
ATOM 793 N N . PHE A 1 102 ? -3.522 -2.741 11.283 1.00 97.62 102 PHE A N 1
ATOM 794 C CA . PHE A 1 102 ? -4.866 -2.923 11.799 1.00 97.62 102 PHE A CA 1
ATOM 795 C C . PHE A 1 102 ? -4.863 -2.722 13.309 1.00 97.62 102 PHE A C 1
ATOM 797 O O . PHE A 1 102 ? -4.035 -3.272 14.029 1.00 97.62 102 PHE A O 1
ATOM 804 N N . ASP A 1 103 ? -5.821 -1.943 13.794 1.00 97.19 103 ASP A N 1
ATOM 805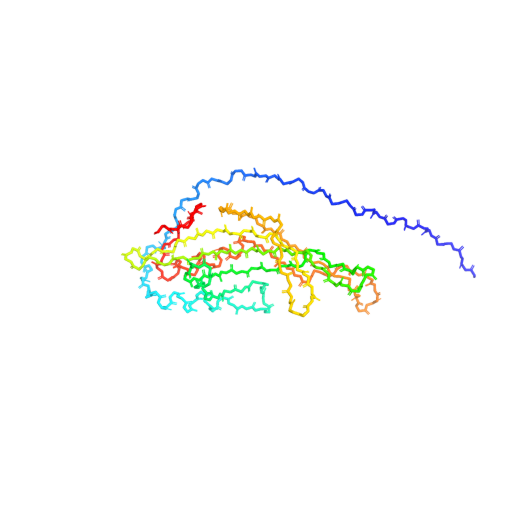 C CA . ASP A 1 103 ? -6.152 -1.825 15.207 1.00 97.19 103 ASP A CA 1
ATOM 806 C C . ASP A 1 103 ? -7.542 -2.442 15.430 1.00 97.19 103 ASP A C 1
ATOM 808 O O . ASP A 1 103 ? -8.558 -1.772 15.209 1.00 97.19 103 ASP A O 1
ATOM 812 N N . PRO A 1 104 ? -7.614 -3.735 15.808 1.00 96.62 104 PRO A N 1
ATOM 813 C CA . PRO A 1 104 ? -8.881 -4.427 16.011 1.00 96.62 104 PRO A CA 1
ATOM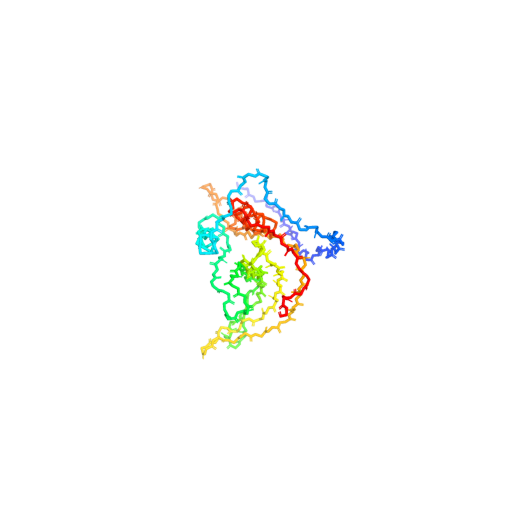 814 C C . PRO A 1 104 ? -9.700 -3.895 17.181 1.00 96.62 104 PRO A C 1
ATOM 816 O O . PRO A 1 104 ? -10.907 -4.102 17.186 1.00 96.62 104 PRO A O 1
ATOM 819 N N . ALA A 1 105 ? -9.077 -3.224 18.157 1.00 96.31 105 ALA A N 1
ATOM 820 C CA . ALA A 1 105 ? -9.777 -2.734 19.342 1.00 96.31 105 ALA A CA 1
ATOM 821 C C . ALA A 1 105 ? -10.711 -1.561 19.016 1.00 96.31 105 ALA A C 1
ATOM 823 O O . ALA A 1 105 ? -11.745 -1.397 19.657 1.00 96.31 105 ALA A O 1
ATOM 824 N N . ILE A 1 106 ? -10.350 -0.756 18.012 1.00 96.25 106 ILE A N 1
ATOM 825 C CA . ILE A 1 106 ? -11.131 0.410 17.566 1.00 96.25 106 ILE A CA 1
ATOM 826 C C . ILE A 1 106 ? -11.556 0.329 16.095 1.00 96.25 106 ILE A C 1
ATOM 828 O O . ILE A 1 106 ? -12.045 1.314 15.543 1.00 96.25 106 ILE A O 1
ATOM 832 N N . HIS A 1 107 ? -11.342 -0.819 15.448 1.00 97.69 107 HIS A N 1
ATOM 833 C CA . HIS A 1 107 ? -11.658 -1.067 14.039 1.00 97.69 107 HIS A CA 1
ATOM 834 C C . HIS A 1 107 ? -11.110 0.027 13.114 1.00 97.69 107 HIS A C 1
ATOM 836 O O . HIS A 1 107 ? -11.834 0.691 12.366 1.00 97.69 107 HIS A O 1
ATOM 842 N N . GLN A 1 108 ? -9.798 0.250 13.196 1.00 97.56 108 GLN A N 1
ATOM 843 C CA . GLN A 1 108 ? -9.104 1.274 12.423 1.00 97.56 108 GLN A CA 1
ATOM 844 C C . GLN A 1 108 ? -7.934 0.692 11.637 1.00 97.56 108 GLN A C 1
ATOM 846 O O . GLN A 1 108 ? -7.115 -0.049 12.170 1.00 97.56 108 GLN A O 1
ATOM 851 N N . VAL A 1 109 ? -7.814 1.093 10.375 1.00 98.19 109 VAL A N 1
ATOM 852 C CA . VAL A 1 109 ? -6.612 0.913 9.566 1.00 98.19 109 VAL A CA 1
ATOM 853 C C . VAL A 1 109 ? -5.775 2.179 9.659 1.00 98.19 109 VAL A C 1
ATOM 855 O O . VAL A 1 109 ? -6.197 3.257 9.241 1.00 98.19 109 VAL A O 1
ATOM 858 N N . ARG A 1 110 ? -4.566 2.059 10.194 1.00 96.75 110 ARG A N 1
ATOM 859 C CA . ARG A 1 110 ? -3.557 3.120 10.178 1.00 96.75 110 ARG A CA 1
ATOM 860 C C . ARG A 1 110 ? -2.667 2.925 8.969 1.00 96.75 110 ARG A C 1
ATOM 862 O O . ARG A 1 110 ? -2.264 1.803 8.682 1.00 96.75 110 ARG A O 1
ATOM 869 N N . SER A 1 111 ? -2.346 4.003 8.264 1.00 96.19 111 SER A N 1
ATOM 870 C CA . SER A 1 111 ? -1.583 3.911 7.019 1.00 96.19 111 SER A CA 1
ATOM 871 C C . SER A 1 111 ? -0.455 4.927 6.934 1.00 96.19 111 SER A C 1
ATOM 873 O O . SER A 1 111 ? -0.577 6.041 7.437 1.00 96.19 111 SER A O 1
ATOM 875 N N . VAL A 1 112 ? 0.645 4.561 6.281 1.00 95.31 112 VAL A N 1
ATOM 876 C CA . VAL A 1 112 ? 1.751 5.478 5.976 1.00 95.31 112 VAL A CA 1
ATOM 877 C C . VAL A 1 112 ? 2.251 5.196 4.569 1.00 95.31 112 VAL A C 1
ATOM 879 O O . VAL A 1 112 ? 2.559 4.043 4.250 1.00 95.31 112 VAL A O 1
ATOM 882 N N . ASP A 1 113 ? 2.414 6.238 3.751 1.00 94.62 113 ASP A N 1
ATOM 883 C CA . ASP A 1 113 ? 3.043 6.062 2.447 1.00 94.62 113 ASP A CA 1
ATOM 884 C C . ASP A 1 113 ? 4.558 6.150 2.553 1.00 94.62 113 ASP A C 1
ATOM 886 O O . ASP A 1 113 ? 5.123 6.997 3.255 1.00 94.62 113 ASP A O 1
ATOM 890 N N . HIS A 1 114 ? 5.219 5.283 1.803 1.00 94.31 114 HIS A N 1
ATOM 891 C CA . HIS A 1 114 ? 6.656 5.244 1.623 1.00 94.31 114 HIS A CA 1
ATOM 892 C C . HIS A 1 114 ? 6.965 5.351 0.130 1.00 94.31 114 HIS A C 1
ATOM 894 O O . HIS A 1 114 ? 6.345 4.693 -0.700 1.00 94.31 114 HIS A O 1
ATOM 900 N N . MET A 1 115 ? 7.963 6.158 -0.209 1.00 93.44 115 MET A N 1
ATOM 901 C CA . MET A 1 115 ? 8.520 6.240 -1.553 1.00 93.44 115 MET A CA 1
ATOM 902 C C . MET A 1 115 ? 10.018 6.000 -1.457 1.00 93.44 115 MET A C 1
ATOM 904 O O . MET A 1 115 ? 10.721 6.698 -0.726 1.00 93.44 115 MET A O 1
ATOM 908 N N . THR A 1 116 ? 10.504 5.015 -2.202 1.00 94.75 116 THR A N 1
ATOM 909 C CA . THR A 1 116 ? 11.919 4.650 -2.228 1.00 94.75 116 THR A CA 1
ATOM 910 C C . THR A 1 116 ? 12.420 4.666 -3.661 1.00 94.75 116 THR A C 1
ATOM 912 O O . THR A 1 116 ? 11.963 3.884 -4.492 1.00 94.75 116 THR A O 1
ATOM 915 N N . GLY A 1 117 ? 13.392 5.529 -3.945 1.00 94.00 117 GLY A N 1
ATOM 916 C CA . GLY A 1 117 ? 14.212 5.426 -5.146 1.00 94.00 117 GLY A CA 1
ATOM 917 C C . GLY A 1 117 ? 15.403 4.515 -4.875 1.00 94.00 117 GLY A C 1
ATOM 918 O O . GLY A 1 117 ? 16.023 4.585 -3.809 1.00 94.00 117 GLY A O 1
ATOM 919 N N . TYR A 1 118 ? 15.731 3.636 -5.816 1.00 94.94 118 TYR A N 1
ATOM 920 C CA . TYR A 1 118 ? 16.892 2.761 -5.691 1.00 94.94 118 TYR A CA 1
ATOM 921 C C . TYR A 1 118 ? 17.502 2.417 -7.043 1.00 94.94 118 TYR A C 1
ATOM 923 O O . TYR A 1 118 ? 16.838 2.422 -8.075 1.00 94.94 118 TYR A O 1
ATOM 931 N N . THR A 1 119 ? 18.785 2.076 -7.028 1.00 92.50 119 THR A N 1
ATOM 932 C CA . THR A 1 119 ? 19.455 1.446 -8.161 1.00 92.50 119 THR A CA 1
ATOM 933 C C . THR A 1 119 ? 19.507 -0.059 -7.934 1.00 92.50 119 THR A C 1
ATOM 935 O O . THR A 1 119 ? 19.972 -0.517 -6.887 1.00 92.50 119 THR A O 1
ATOM 938 N N . LEU A 1 120 ? 19.062 -0.830 -8.921 1.00 92.56 120 LEU A N 1
ATOM 939 C CA . LEU A 1 120 ? 19.196 -2.278 -8.972 1.00 92.56 120 LEU A CA 1
ATOM 940 C C . LEU A 1 120 ? 20.314 -2.645 -9.951 1.00 92.56 120 LEU A C 1
ATOM 942 O O . LEU A 1 120 ? 20.262 -2.306 -11.131 1.00 92.56 120 LEU A O 1
ATOM 946 N N . THR A 1 121 ? 21.347 -3.326 -9.464 1.00 90.06 121 THR A N 1
ATOM 947 C CA . THR A 1 121 ? 22.372 -3.935 -10.317 1.00 90.06 121 THR A CA 1
ATOM 948 C C . THR A 1 121 ? 21.988 -5.389 -10.553 1.00 90.06 121 THR A C 1
ATOM 950 O O . THR A 1 121 ? 21.917 -6.164 -9.599 1.00 90.06 121 THR A O 1
ATOM 953 N N . LEU A 1 122 ? 21.748 -5.747 -11.815 1.00 86.12 122 LEU A N 1
ATOM 954 C CA . LEU A 1 122 ? 21.340 -7.087 -12.242 1.00 86.12 122 LEU A CA 1
ATOM 955 C C . LEU A 1 122 ? 22.568 -8.006 -12.368 1.00 86.12 122 LEU A C 1
ATOM 957 O O . LEU A 1 122 ? 22.954 -8.411 -13.462 1.00 86.12 122 LEU A O 1
ATOM 961 N N . THR A 1 123 ? 23.237 -8.241 -11.240 1.00 83.44 123 THR A N 1
ATOM 962 C CA . THR A 1 123 ? 24.231 -9.310 -11.053 1.00 83.44 123 THR A CA 1
ATOM 963 C C . THR A 1 123 ? 23.554 -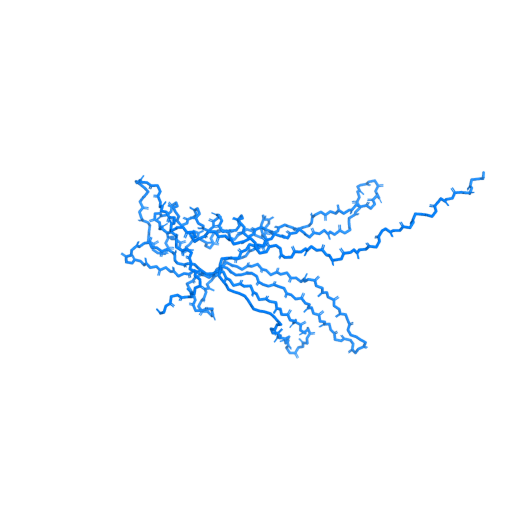10.563 -10.505 1.00 83.44 123 THR A C 1
ATOM 965 O O . THR A 1 123 ? 22.378 -10.514 -10.154 1.00 83.44 123 THR A O 1
ATOM 968 N N . ASP A 1 124 ? 24.304 -11.655 -10.382 1.00 82.81 124 ASP A N 1
ATOM 969 C CA . ASP A 1 124 ? 23.889 -12.835 -9.626 1.00 82.81 124 ASP A CA 1
ATOM 970 C C . ASP A 1 124 ? 24.717 -12.936 -8.325 1.00 82.81 124 ASP A C 1
ATOM 972 O O . ASP A 1 124 ? 25.937 -13.114 -8.408 1.00 82.81 124 ASP A O 1
ATOM 976 N N . PRO A 1 125 ? 24.133 -12.717 -7.128 1.00 84.88 125 PRO A N 1
ATOM 977 C CA . PRO A 1 125 ? 22.772 -12.235 -6.872 1.00 84.88 125 PRO A CA 1
ATOM 978 C C . PRO A 1 125 ? 22.607 -10.726 -7.170 1.00 84.88 125 PRO A C 1
ATOM 980 O O . PRO A 1 125 ? 23.595 -9.971 -7.208 1.00 84.88 125 PRO A O 1
ATOM 983 N N . PRO A 1 126 ? 21.364 -10.241 -7.364 1.00 86.44 126 PRO A N 1
ATOM 984 C CA . PRO A 1 126 ? 21.106 -8.835 -7.654 1.00 86.44 126 PRO A CA 1
ATOM 985 C C . PRO A 1 126 ? 21.402 -7.952 -6.438 1.00 86.44 126 PRO A C 1
ATOM 987 O O . PRO A 1 126 ? 21.139 -8.317 -5.294 1.00 86.44 126 PRO A O 1
ATOM 990 N N . ARG A 1 127 ? 21.935 -6.748 -6.680 1.00 89.25 127 ARG A N 1
ATOM 991 C CA . ARG A 1 127 ? 22.292 -5.792 -5.616 1.00 89.25 127 ARG A CA 1
ATOM 992 C C . ARG A 1 127 ? 21.425 -4.542 -5.685 1.00 89.25 127 ARG A C 1
ATOM 994 O O . ARG A 1 127 ? 21.448 -3.828 -6.689 1.00 89.25 127 ARG A O 1
ATOM 1001 N N . ARG A 1 128 ? 20.707 -4.246 -4.599 1.00 92.88 128 ARG A N 1
ATOM 1002 C CA . ARG A 1 128 ? 19.895 -3.032 -4.427 1.00 92.88 128 ARG A CA 1
ATOM 1003 C C . ARG A 1 128 ? 20.673 -1.982 -3.636 1.00 92.88 128 ARG A C 1
ATOM 1005 O O . ARG A 1 128 ? 21.214 -2.281 -2.577 1.00 92.88 128 ARG A O 1
ATOM 1012 N N . ARG A 1 129 ? 20.685 -0.740 -4.121 1.00 92.19 129 ARG A N 1
ATOM 1013 C CA . ARG A 1 129 ? 21.207 0.426 -3.395 1.00 92.19 129 ARG A CA 1
ATOM 1014 C C . ARG A 1 129 ? 20.150 1.521 -3.351 1.00 92.19 129 ARG A C 1
ATOM 1016 O O . ARG A 1 129 ? 19.795 2.058 -4.395 1.00 92.19 129 ARG A O 1
ATOM 1023 N N . THR A 1 130 ? 19.674 1.868 -2.161 1.00 93.62 130 THR A N 1
ATOM 1024 C CA . THR A 1 130 ? 18.742 2.988 -1.967 1.00 93.62 130 THR A CA 1
ATOM 1025 C C . THR A 1 130 ? 19.414 4.309 -2.333 1.00 93.62 130 THR A C 1
ATOM 1027 O O . THR A 1 130 ? 20.544 4.571 -1.922 1.00 93.62 130 THR A O 1
ATOM 1030 N N . THR A 1 131 ? 18.729 5.127 -3.127 1.00 88.12 131 THR A N 1
ATOM 1031 C CA . THR A 1 131 ? 19.208 6.439 -3.588 1.00 88.12 131 THR A CA 1
ATOM 1032 C C . THR A 1 131 ? 18.375 7.579 -3.026 1.00 88.12 131 THR A C 1
ATOM 1034 O O . THR A 1 131 ? 18.903 8.665 -2.800 1.00 88.12 131 THR A O 1
ATOM 1037 N N . SER A 1 132 ? 17.091 7.344 -2.767 1.00 88.75 132 SER A N 1
ATOM 1038 C CA . SER A 1 132 ? 16.211 8.314 -2.131 1.00 88.75 132 SER A CA 1
ATOM 1039 C C . SER A 1 132 ? 15.168 7.616 -1.274 1.00 88.75 132 SER A C 1
ATOM 1041 O O . SER A 1 132 ? 14.794 6.466 -1.514 1.00 88.75 132 SER A O 1
ATOM 1043 N N . TRP A 1 133 ? 14.698 8.332 -0.261 1.00 89.81 133 TRP A N 1
ATOM 1044 C CA . TRP A 1 133 ? 13.657 7.861 0.633 1.00 89.81 133 TRP A CA 1
ATOM 1045 C C . TRP A 1 133 ? 12.756 9.026 1.030 1.00 89.81 133 TRP A C 1
ATOM 1047 O O . TRP A 1 133 ? 13.218 10.148 1.250 1.00 89.81 133 TRP A O 1
ATOM 1057 N N . SER A 1 134 ? 11.453 8.787 1.070 1.00 85.50 134 SER A N 1
ATOM 1058 C CA . SER A 1 134 ? 10.451 9.749 1.517 1.00 85.50 134 SER A CA 1
ATOM 1059 C C . SER A 1 134 ? 9.295 9.014 2.181 1.00 85.50 134 SER A C 1
ATOM 1061 O O . SER A 1 134 ? 8.983 7.877 1.828 1.00 85.50 134 SER A O 1
ATOM 1063 N N . ARG A 1 135 ? 8.654 9.676 3.144 1.00 89.06 135 ARG A N 1
ATOM 1064 C CA . ARG A 1 135 ? 7.551 9.125 3.931 1.00 89.06 135 ARG A CA 1
ATOM 1065 C C . ARG A 1 135 ? 6.498 10.191 4.201 1.00 89.06 135 ARG A C 1
ATOM 1067 O O . ARG A 1 135 ? 6.838 11.368 4.307 1.00 89.06 135 ARG A O 1
ATOM 1074 N N . GLY A 1 136 ? 5.251 9.768 4.368 1.00 83.38 136 GLY A N 1
ATOM 1075 C CA . GLY A 1 136 ? 4.140 10.613 4.798 1.00 83.38 136 GLY A CA 1
ATOM 1076 C C . GLY A 1 136 ? 2.954 10.464 3.861 1.00 83.38 136 GLY A C 1
ATOM 1077 O O . GLY A 1 136 ? 2.756 9.390 3.315 1.00 83.38 136 GLY A O 1
ATOM 1078 N N . GLN A 1 137 ? 2.186 11.536 3.671 1.00 78.06 137 GLN A N 1
ATOM 1079 C CA . GLN 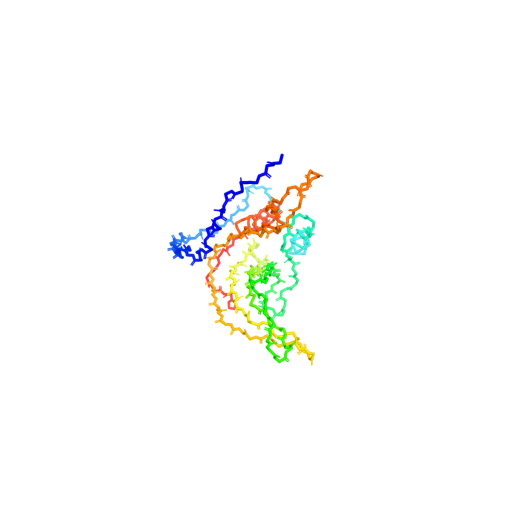A 1 137 ? 1.124 11.575 2.669 1.00 78.06 137 GLN A CA 1
ATOM 1080 C C . GLN A 1 137 ? 1.714 12.019 1.334 1.00 78.06 137 GLN A C 1
ATOM 1082 O O . GLN A 1 137 ? 2.053 13.187 1.136 1.00 78.06 137 GLN A O 1
ATOM 1087 N N . LEU A 1 138 ? 1.905 11.057 0.439 1.00 81.69 138 LEU A N 1
ATOM 1088 C CA . LEU A 1 138 ? 2.559 11.246 -0.848 1.00 81.69 138 LEU A CA 1
ATOM 1089 C C . LEU A 1 138 ? 1.540 11.102 -1.982 1.00 81.69 138 LEU A C 1
ATOM 1091 O O . LEU A 1 138 ? 0.639 10.268 -1.929 1.00 81.69 138 LEU A O 1
ATOM 1095 N N . TYR A 1 139 ? 1.700 11.903 -3.032 1.00 81.44 139 TYR A N 1
ATOM 1096 C CA . TYR A 1 139 ? 0.911 11.782 -4.255 1.00 81.44 139 TYR A CA 1
ATOM 1097 C C . TYR A 1 139 ? 1.836 11.524 -5.442 1.00 81.44 139 TYR A C 1
ATOM 1099 O O . TYR A 1 139 ? 2.803 12.255 -5.662 1.00 81.44 139 TYR A O 1
ATOM 1107 N N . GLN A 1 140 ? 1.541 10.468 -6.192 1.00 79.75 140 GLN A N 1
ATOM 1108 C CA . GLN A 1 140 ? 2.254 10.037 -7.387 1.00 79.75 140 GLN A CA 1
ATOM 1109 C C . GLN A 1 140 ? 1.263 9.713 -8.502 1.00 79.75 140 GLN A C 1
ATOM 1111 O O . GLN A 1 140 ? 0.266 9.023 -8.286 1.00 79.75 140 GLN A O 1
ATOM 1116 N N . LYS A 1 141 ? 1.578 10.182 -9.708 1.00 84.12 141 LYS A N 1
ATOM 1117 C CA . LYS A 1 141 ? 0.861 9.845 -10.935 1.00 84.12 141 LYS A CA 1
ATOM 1118 C C . LYS A 1 141 ? 1.869 9.592 -12.044 1.00 84.12 141 LYS A C 1
ATOM 1120 O O . LYS A 1 141 ? 2.753 10.416 -12.292 1.00 84.12 141 LYS A O 1
ATOM 1125 N N . HIS A 1 142 ? 1.749 8.448 -12.696 1.00 81.12 142 HIS A N 1
ATOM 1126 C CA . HIS A 1 142 ? 2.669 7.983 -13.719 1.00 81.12 142 HIS A CA 1
ATOM 1127 C C . HIS A 1 142 ? 1.899 7.378 -14.882 1.00 81.12 142 HIS A C 1
ATOM 1129 O O . HIS A 1 142 ? 0.982 6.589 -14.681 1.00 81.12 142 HIS A O 1
ATOM 1135 N N . THR A 1 143 ? 2.323 7.717 -16.090 1.00 79.44 143 THR A N 1
ATOM 1136 C CA . THR A 1 143 ? 1.844 7.089 -17.316 1.00 79.44 143 THR A CA 1
ATOM 1137 C C . THR A 1 143 ? 3.060 6.619 -18.096 1.00 79.44 143 THR A C 1
ATOM 1139 O O . THR A 1 143 ? 3.989 7.399 -18.320 1.00 79.44 143 THR A O 1
ATOM 1142 N N . THR A 1 144 ? 3.068 5.344 -18.463 1.00 75.62 144 THR A N 1
ATOM 1143 C CA . THR A 1 144 ? 4.101 4.713 -19.279 1.00 75.62 144 THR A CA 1
ATOM 1144 C C . THR A 1 144 ? 3.579 4.569 -20.699 1.00 75.62 144 THR A C 1
ATOM 1146 O O . THR A 1 144 ? 2.458 4.107 -20.913 1.00 75.62 144 THR A O 1
ATOM 1149 N N . TYR A 1 145 ? 4.409 4.959 -21.662 1.00 74.38 145 TYR A N 1
ATOM 1150 C CA . TYR A 1 145 ? 4.127 4.834 -23.084 1.00 74.38 145 TYR A CA 1
ATOM 1151 C C . TYR A 1 145 ? 5.192 3.963 -23.740 1.00 74.38 145 TYR A C 1
ATOM 1153 O O . TYR A 1 145 ? 6.381 4.129 -23.466 1.00 74.38 145 TYR A O 1
ATOM 1161 N N . GLU A 1 146 ? 4.776 3.103 -24.661 1.00 74.88 146 GLU A N 1
ATOM 1162 C CA . GLU A 1 146 ? 5.670 2.360 -25.544 1.00 74.88 146 GLU A CA 1
ATOM 1163 C C . GLU A 1 146 ? 5.405 2.708 -27.006 1.00 74.88 146 GLU A C 1
ATOM 1165 O O . GLU A 1 146 ? 4.334 3.190 -27.389 1.00 74.88 146 GLU A O 1
ATOM 1170 N N . TRP A 1 147 ? 6.409 2.472 -27.846 1.00 75.25 147 TRP A N 1
ATOM 1171 C CA . TRP A 1 147 ? 6.258 2.597 -29.287 1.00 75.25 147 TRP A CA 1
ATOM 1172 C C . TRP A 1 147 ? 5.469 1.408 -29.829 1.00 75.25 147 TRP A C 1
ATOM 1174 O O . TRP A 1 147 ? 5.970 0.289 -29.872 1.00 75.25 147 TRP A O 1
ATOM 1184 N N . GLY A 1 148 ? 4.255 1.672 -30.302 1.00 72.94 148 GLY A N 1
ATOM 1185 C CA . GLY A 1 148 ? 3.442 0.713 -31.038 1.00 72.94 148 GLY A CA 1
ATOM 1186 C C . GLY A 1 148 ? 3.336 1.060 -32.521 1.00 72.94 148 GLY A C 1
ATOM 1187 O O . GLY A 1 148 ? 3.739 2.136 -32.980 1.00 72.94 148 GLY A O 1
ATOM 1188 N N . ARG A 1 149 ? 2.741 0.141 -33.280 1.00 75.81 149 ARG A N 1
ATOM 1189 C CA . ARG A 1 149 ? 2.283 0.382 -34.652 1.00 75.81 149 ARG A CA 1
ATOM 1190 C C . ARG A 1 149 ? 0.766 0.237 -34.704 1.00 75.81 149 ARG A C 1
ATOM 1192 O O . ARG A 1 149 ? 0.210 -0.596 -33.994 1.00 75.81 149 ARG A O 1
ATOM 1199 N N . THR A 1 150 ? 0.096 1.063 -35.501 1.00 72.75 150 THR A N 1
ATOM 1200 C CA . THR A 1 150 ? -1.315 0.833 -35.843 1.00 72.75 150 THR A CA 1
ATOM 1201 C C . THR A 1 150 ? -1.435 -0.349 -36.815 1.00 72.75 150 THR A C 1
ATOM 1203 O O . THR A 1 150 ? -0.415 -0.751 -37.390 1.00 72.75 150 THR A O 1
ATOM 1206 N N . PRO A 1 151 ? -2.642 -0.903 -37.037 1.00 70.38 151 PRO A N 1
ATOM 1207 C CA . PRO A 1 151 ? -2.862 -1.891 -38.097 1.00 70.38 151 PRO A CA 1
ATOM 1208 C C . PRO A 1 151 ? -2.393 -1.396 -39.478 1.00 70.38 151 PRO A C 1
ATOM 1210 O O . PRO A 1 151 ? -1.907 -2.176 -40.288 1.00 70.38 151 PRO A O 1
ATOM 1213 N N . GLU A 1 152 ? -2.422 -0.080 -39.706 1.00 79.94 152 GLU A N 1
ATOM 1214 C CA . GLU A 1 152 ? -1.959 0.602 -40.925 1.00 79.94 152 GLU A CA 1
ATOM 1215 C C . GLU A 1 152 ? -0.445 0.914 -40.912 1.00 79.94 152 GLU A C 1
ATOM 1217 O O . GLU A 1 152 ? 0.053 1.679 -41.738 1.00 79.94 152 GLU A O 1
ATOM 1222 N N . GLY A 1 153 ? 0.309 0.374 -39.948 1.00 76.62 153 GLY A N 1
ATOM 1223 C CA . GLY A 1 153 ? 1.771 0.465 -39.881 1.00 76.62 153 GLY A CA 1
ATOM 1224 C C . GLY A 1 153 ? 2.336 1.802 -39.388 1.00 76.62 153 GLY A C 1
ATOM 1225 O O . GLY A 1 153 ? 3.559 1.951 -39.299 1.00 76.62 153 GLY A O 1
ATOM 1226 N N . ARG A 1 154 ? 1.492 2.774 -39.019 1.00 79.06 154 ARG A N 1
ATOM 1227 C CA . ARG A 1 154 ? 1.952 4.074 -38.503 1.00 79.06 154 ARG A CA 1
ATOM 1228 C C . ARG A 1 154 ? 2.467 3.932 -37.074 1.00 79.06 154 ARG A C 1
ATOM 1230 O O . ARG A 1 154 ? 1.842 3.278 -36.241 1.00 79.06 154 ARG A O 1
ATOM 1237 N N . ARG A 1 155 ? 3.607 4.563 -36.772 1.00 77.31 155 ARG A N 1
ATOM 1238 C CA . ARG A 1 155 ? 4.143 4.618 -35.403 1.00 77.31 155 ARG A CA 1
ATOM 1239 C C . ARG A 1 155 ? 3.224 5.472 -34.536 1.00 77.31 155 ARG A C 1
ATOM 1241 O O . ARG A 1 155 ? 2.933 6.609 -34.897 1.00 77.31 155 ARG A O 1
ATOM 1248 N N . ARG A 1 156 ? 2.825 4.949 -33.379 1.00 79.69 156 ARG A N 1
ATOM 1249 C CA . ARG A 1 156 ? 2.140 5.725 -32.341 1.00 79.69 156 ARG A CA 1
ATOM 1250 C C . ARG A 1 156 ? 2.703 5.396 -30.968 1.00 79.69 156 ARG A C 1
ATOM 1252 O O . ARG A 1 156 ? 3.166 4.281 -30.739 1.00 79.69 156 ARG A O 1
ATOM 1259 N N . PHE A 1 157 ? 2.611 6.352 -30.055 1.00 73.75 157 PHE A N 1
ATOM 1260 C CA . PHE A 1 157 ? 2.745 6.051 -28.638 1.00 73.75 157 PHE A CA 1
ATOM 1261 C C . PHE A 1 157 ? 1.485 5.319 -28.181 1.00 73.75 157 PHE A C 1
ATOM 1263 O O . PHE A 1 157 ? 0.371 5.786 -28.418 1.00 73.75 157 PHE A O 1
ATOM 1270 N N . VAL A 1 158 ? 1.667 4.155 -27.572 1.00 75.12 158 VAL A N 1
ATOM 1271 C CA . VAL A 1 158 ? 0.604 3.390 -26.924 1.00 75.12 158 VAL A CA 1
ATOM 1272 C C . VAL A 1 158 ? 0.849 3.486 -25.429 1.00 75.12 158 VAL A C 1
ATOM 1274 O O . VAL A 1 158 ? 1.940 3.171 -24.965 1.00 75.12 158 VAL A O 1
ATOM 1277 N N . GLU A 1 159 ? -0.140 3.967 -24.683 1.00 77.75 159 GLU A N 1
ATOM 1278 C CA . GLU A 1 159 ? -0.110 3.914 -23.222 1.00 77.75 159 GLU A CA 1
ATOM 1279 C C . GLU A 1 159 ? -0.145 2.445 -22.790 1.00 77.75 159 GLU A C 1
ATOM 1281 O O . GLU A 1 159 ? -1.089 1.729 -23.118 1.00 77.75 159 GLU A O 1
ATOM 1286 N N . THR A 1 160 ? 0.903 1.981 -22.109 1.00 74.31 160 THR A N 1
ATOM 1287 C CA . THR A 1 160 ? 1.029 0.580 -21.674 1.00 74.31 160 THR A CA 1
ATOM 1288 C C . THR A 1 160 ? 0.743 0.394 -20.198 1.00 74.31 160 THR A C 1
ATOM 1290 O O . THR A 1 160 ? 0.385 -0.698 -19.769 1.00 74.31 160 THR A O 1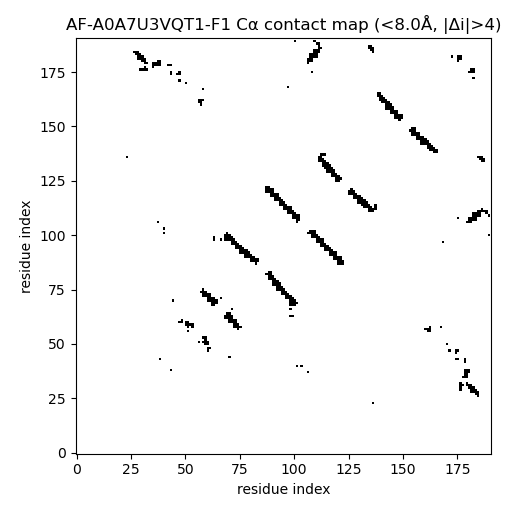
ATOM 1293 N N . SER A 1 161 ? 0.881 1.453 -19.401 1.00 72.00 161 SER A N 1
ATOM 1294 C CA . SER A 1 161 ? 0.558 1.399 -17.982 1.00 72.00 161 SER A CA 1
ATOM 1295 C C . SER A 1 161 ? 0.245 2.780 -17.437 1.00 72.00 161 SER A C 1
ATOM 1297 O O . SER A 1 161 ? 0.857 3.777 -17.826 1.00 72.00 161 SER A O 1
ATOM 1299 N N . ARG A 1 162 ? -0.666 2.827 -16.470 1.00 81.94 162 ARG A N 1
ATOM 1300 C CA . ARG A 1 162 ? -0.968 4.021 -15.696 1.00 81.94 162 ARG A CA 1
ATOM 1301 C C . ARG A 1 162 ? -1.035 3.671 -14.226 1.00 81.94 162 ARG A C 1
ATOM 1303 O O . ARG A 1 162 ? -1.761 2.770 -13.820 1.00 81.94 162 ARG A O 1
ATOM 1310 N N . PHE A 1 163 ? -0.305 4.435 -13.433 1.00 85.94 163 PHE A N 1
ATOM 1311 C CA . PHE A 1 163 ? -0.360 4.388 -11.987 1.00 85.94 163 PHE A CA 1
ATOM 1312 C C . PHE A 1 163 ? -0.819 5.737 -11.450 1.00 85.94 163 PHE A C 1
ATOM 1314 O O . PHE A 1 16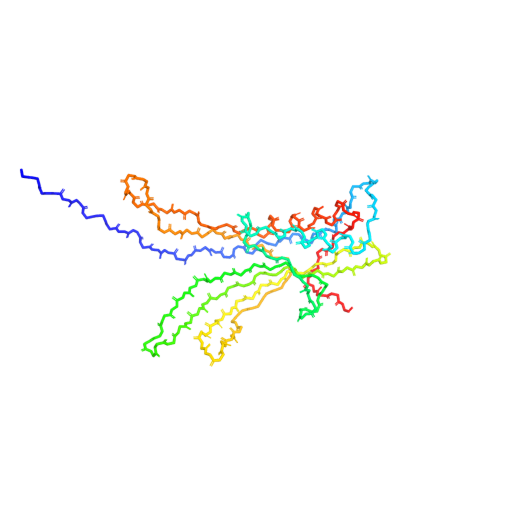3 ? -0.287 6.786 -11.812 1.00 85.94 163 PHE A O 1
ATOM 1321 N N . ASP A 1 164 ? -1.800 5.701 -10.564 1.00 89.00 164 ASP A N 1
ATOM 1322 C CA . ASP A 1 164 ? -2.268 6.858 -9.820 1.00 89.00 164 ASP A CA 1
ATOM 1323 C C . ASP A 1 164 ? -2.416 6.435 -8.359 1.00 89.00 164 ASP A C 1
ATOM 1325 O O . ASP A 1 164 ? -3.248 5.591 -8.019 1.00 89.00 164 ASP A O 1
ATOM 1329 N N . SER A 1 165 ? -1.573 6.999 -7.495 1.00 89.19 165 SER A N 1
ATOM 1330 C CA . SER A 1 165 ? -1.598 6.702 -6.061 1.00 89.19 165 SER A CA 1
ATOM 1331 C C . SER A 1 165 ? -2.935 7.071 -5.416 1.00 89.19 165 SER A C 1
ATOM 1333 O O . SER A 1 165 ? -3.303 6.447 -4.428 1.00 89.19 165 SER A O 1
ATOM 1335 N N . GLY A 1 166 ? -3.676 8.038 -5.975 1.00 90.88 166 GLY A N 1
ATOM 1336 C CA . GLY A 1 166 ? -5.015 8.387 -5.511 1.00 90.88 166 GLY A CA 1
ATOM 1337 C C . GLY A 1 166 ? -6.007 7.257 -5.768 1.00 90.88 166 GLY A C 1
ATOM 1338 O O . GLY A 1 166 ? -6.743 6.889 -4.861 1.00 90.88 166 GLY A O 1
ATOM 1339 N N . VAL A 1 167 ? -5.961 6.642 -6.955 1.00 91.25 167 VAL A N 1
ATOM 1340 C CA . VAL A 1 167 ? -6.806 5.482 -7.303 1.00 91.25 167 VAL A CA 1
ATOM 1341 C C . VAL A 1 167 ? -6.475 4.279 -6.419 1.00 91.25 167 VAL A C 1
ATOM 1343 O O . VAL A 1 167 ? -7.382 3.647 -5.885 1.00 91.25 167 VAL A O 1
ATOM 1346 N N . LEU A 1 168 ? -5.184 3.995 -6.206 1.00 94.69 168 LEU A N 1
ATOM 1347 C CA . LEU A 1 168 ? -4.752 2.939 -5.283 1.00 94.69 168 LEU A CA 1
ATOM 1348 C C . LEU A 1 168 ? -5.281 3.194 -3.864 1.00 94.69 168 LEU A C 1
ATOM 1350 O O . LEU A 1 168 ? -5.949 2.342 -3.285 1.00 94.69 168 LEU A O 1
ATOM 1354 N N . LYS A 1 169 ? -5.005 4.373 -3.300 1.00 95.31 169 LYS A N 1
ATOM 1355 C CA . LYS A 1 169 ? -5.441 4.719 -1.941 1.00 95.31 169 LYS A CA 1
ATOM 1356 C C . LYS A 1 169 ? -6.953 4.688 -1.803 1.00 95.31 169 LYS A C 1
ATOM 1358 O O . LYS A 1 169 ? -7.443 4.172 -0.808 1.00 95.31 169 LYS A O 1
ATOM 1363 N N . GLN A 1 170 ? -7.682 5.182 -2.801 1.00 95.44 170 GLN A N 1
ATOM 1364 C CA . GLN A 1 170 ? -9.137 5.142 -2.811 1.00 95.44 170 GLN A CA 1
ATOM 1365 C C . GLN A 1 170 ? -9.654 3.701 -2.783 1.00 95.44 170 GLN A C 1
ATOM 1367 O O . GLN A 1 170 ? -10.590 3.427 -2.037 1.00 95.44 170 GLN A O 1
ATOM 1372 N N . ALA A 1 171 ? -9.051 2.776 -3.536 1.00 96.81 171 ALA A N 1
ATOM 1373 C CA . ALA A 1 171 ? -9.430 1.363 -3.502 1.00 96.81 171 ALA A CA 1
ATOM 1374 C C . ALA A 1 171 ? -9.203 0.746 -2.109 1.00 96.81 171 ALA A C 1
ATOM 1376 O O . ALA A 1 171 ? -10.101 0.097 -1.570 1.00 96.81 171 ALA A O 1
ATOM 1377 N N . LEU A 1 172 ? -8.050 1.016 -1.486 1.00 97.94 172 LEU A N 1
ATOM 1378 C CA . LEU A 1 172 ? -7.735 0.547 -0.128 1.00 97.94 172 LEU A CA 1
ATOM 1379 C C . LEU A 1 172 ? -8.706 1.127 0.914 1.00 97.94 172 LEU A C 1
ATOM 1381 O O . LEU A 1 172 ? -9.296 0.387 1.699 1.00 97.94 172 LEU A O 1
ATOM 1385 N N . GLN A 1 173 ? -8.909 2.446 0.887 1.00 97.94 173 GLN A N 1
ATOM 1386 C CA . GLN A 1 173 ? -9.802 3.166 1.795 1.00 97.94 173 GLN A CA 1
ATOM 1387 C C . GLN A 1 173 ? -11.246 2.693 1.644 1.00 97.94 173 GLN A C 1
ATOM 1389 O O . GLN A 1 173 ? -11.880 2.349 2.634 1.00 97.94 173 GLN A O 1
ATOM 1394 N N . SER A 1 174 ? -11.758 2.620 0.414 1.00 97.75 174 SER A N 1
ATOM 1395 C CA . SER A 1 174 ? -13.137 2.191 0.153 1.00 97.75 174 SER A CA 1
ATOM 1396 C C . SER A 1 174 ? -13.376 0.763 0.634 1.00 97.75 174 SER A C 1
ATOM 1398 O O . SER A 1 174 ? -14.423 0.487 1.209 1.00 97.75 174 SER A O 1
ATOM 1400 N N . THR A 1 175 ? -12.390 -0.123 0.464 1.00 98.44 175 THR A N 1
ATOM 1401 C CA . THR A 1 175 ? -12.460 -1.503 0.962 1.00 98.44 175 THR A CA 1
ATOM 1402 C C . THR A 1 175 ? -12.535 -1.538 2.488 1.00 98.44 175 THR A C 1
ATOM 1404 O O . THR A 1 175 ? -13.417 -2.190 3.038 1.00 98.44 175 THR A O 1
ATOM 1407 N N . ALA A 1 176 ? -11.677 -0.786 3.185 1.00 98.31 176 ALA A N 1
ATOM 1408 C CA . ALA A 1 176 ? -11.724 -0.700 4.646 1.00 98.31 176 ALA A CA 1
ATOM 1409 C C . ALA A 1 176 ? -13.074 -0.159 5.147 1.00 98.31 176 ALA A C 1
ATOM 1411 O O . ALA A 1 176 ? -13.725 -0.780 5.990 1.00 98.31 176 ALA A O 1
ATOM 1412 N N . LEU A 1 177 ? -13.536 0.947 4.562 1.00 98.31 177 LEU A N 1
ATOM 1413 C CA . LEU A 1 177 ? -14.790 1.598 4.936 1.00 98.31 177 LEU A CA 1
ATOM 1414 C C . LEU A 1 177 ? -16.006 0.699 4.673 1.00 98.31 177 LEU A C 1
ATOM 1416 O O . LEU A 1 177 ? -16.900 0.634 5.513 1.00 98.31 177 LEU A O 1
ATOM 1420 N N . ALA A 1 178 ? -16.028 -0.039 3.559 1.00 97.94 178 ALA A N 1
ATOM 1421 C CA . ALA A 1 178 ? -17.090 -0.998 3.235 1.00 97.94 178 ALA A CA 1
ATOM 1422 C C . ALA A 1 178 ? -17.136 -2.199 4.198 1.00 97.94 178 ALA A C 1
ATOM 1424 O O . ALA A 1 178 ? -18.178 -2.833 4.350 1.00 97.94 178 ALA A O 1
ATOM 1425 N N . HIS A 1 179 ? -16.023 -2.492 4.871 1.00 98.31 179 HIS A N 1
ATOM 1426 C CA . HIS A 1 179 ? -15.921 -3.522 5.905 1.00 98.31 179 HIS A CA 1
ATOM 1427 C C . HIS A 1 179 ? -16.141 -2.972 7.325 1.00 98.31 179 HIS A C 1
ATOM 1429 O O . HIS A 1 179 ? -15.954 -3.701 8.300 1.00 98.31 179 HIS A O 1
ATOM 1435 N N . GLY A 1 180 ? -16.534 -1.703 7.460 1.00 97.81 180 GLY A N 1
ATOM 1436 C CA . GLY A 1 180 ? -16.807 -1.071 8.750 1.00 97.81 180 GLY A CA 1
ATOM 1437 C C . GLY A 1 180 ? -15.552 -0.633 9.507 1.00 97.81 180 GLY A C 1
ATOM 1438 O O . GLY A 1 180 ? -15.630 -0.372 10.703 1.00 97.81 180 GLY A O 1
ATOM 1439 N N . TRP A 1 181 ? -14.405 -0.524 8.831 1.00 98.44 181 TRP A N 1
ATOM 1440 C CA . TRP A 1 181 ? -13.156 -0.051 9.426 1.00 98.44 181 TRP A CA 1
ATOM 1441 C C . TRP A 1 181 ? -12.880 1.405 9.056 1.00 98.44 181 TRP A C 1
ATOM 1443 O O . TRP A 1 181 ? -12.961 1.792 7.891 1.00 98.44 181 TRP A O 1
ATOM 1453 N N . SER A 1 182 ? -12.515 2.216 10.047 1.00 97.88 182 SER A N 1
ATOM 1454 C CA . SER A 1 182 ? -12.040 3.586 9.820 1.00 97.88 182 SER A CA 1
ATOM 1455 C C . SER A 1 182 ? -10.638 3.594 9.206 1.00 97.88 182 SER A C 1
ATOM 1457 O O . SER A 1 182 ? -9.876 2.642 9.360 1.00 97.88 182 SER A O 1
ATOM 1459 N N . TRP A 1 183 ? -10.274 4.673 8.516 1.00 97.50 183 TRP A N 1
ATOM 1460 C CA . TRP A 1 183 ? -8.955 4.837 7.906 1.00 97.50 183 TRP A CA 1
ATOM 1461 C C . TRP A 1 183 ? -8.264 6.085 8.442 1.00 97.50 183 TRP A C 1
ATOM 1463 O O . TRP A 1 183 ? -8.763 7.198 8.285 1.00 97.50 183 TRP A O 1
ATOM 1473 N N . LEU A 1 184 ? -7.082 5.917 9.028 1.00 95.31 184 LEU A N 1
ATOM 1474 C CA . LEU A 1 184 ? -6.269 7.006 9.554 1.00 95.31 184 LEU A CA 1
ATOM 1475 C C . LEU A 1 184 ? -4.945 7.112 8.777 1.00 95.31 184 LEU A C 1
ATOM 1477 O O . LEU A 1 184 ? -4.065 6.258 8.938 1.00 95.31 184 LEU A O 1
ATOM 1481 N N . PRO A 1 185 ? -4.761 8.154 7.948 1.00 92.81 185 PRO A N 1
ATOM 1482 C CA . PRO A 1 185 ? -3.456 8.467 7.386 1.00 92.81 185 PRO A CA 1
ATOM 1483 C C . PRO A 1 185 ? -2.518 9.005 8.475 1.00 92.81 185 PRO A C 1
ATOM 1485 O O . PRO A 1 185 ? -2.852 9.925 9.220 1.00 92.81 185 PRO A O 1
ATOM 1488 N N . LEU A 1 186 ? -1.312 8.450 8.552 1.00 91.19 186 LEU A N 1
ATOM 1489 C CA . LEU A 1 186 ? -0.259 8.858 9.473 1.00 91.19 186 LEU A CA 1
ATOM 1490 C C . LEU A 1 186 ? 0.946 9.425 8.710 1.00 91.19 186 LEU A C 1
ATOM 1492 O O . LEU A 1 186 ? 1.166 9.174 7.523 1.00 91.19 186 LEU A O 1
ATOM 1496 N N . THR A 1 187 ? 1.768 10.197 9.420 1.00 86.69 187 THR A N 1
ATOM 1497 C CA . THR A 1 187 ? 3.069 10.688 8.929 1.00 86.69 187 THR A CA 1
ATOM 1498 C C . THR A 1 187 ? 4.238 9.796 9.356 1.00 86.69 187 THR A C 1
ATOM 1500 O O . THR A 1 187 ? 5.327 9.853 8.773 1.00 86.69 187 THR A O 1
ATOM 1503 N N . ARG A 1 188 ? 4.021 8.960 10.377 1.00 86.19 188 ARG A N 1
ATOM 1504 C CA . ARG A 1 188 ? 4.984 8.000 10.922 1.00 86.19 188 ARG A CA 1
ATOM 1505 C C . ARG A 1 188 ? 4.286 6.676 11.249 1.00 86.19 188 ARG A C 1
ATOM 1507 O O . ARG A 1 188 ? 3.097 6.716 11.559 1.00 86.19 188 ARG A O 1
ATOM 1514 N N . PRO A 1 189 ? 5.006 5.542 11.205 1.00 83.75 189 PRO A N 1
ATOM 1515 C CA . PRO A 1 189 ? 4.476 4.265 11.669 1.00 83.75 189 PRO A CA 1
ATOM 1516 C C . PRO A 1 189 ? 3.979 4.360 13.119 1.00 83.75 189 PRO A C 1
ATOM 1518 O O . PRO A 1 189 ? 4.515 5.181 13.878 1.00 83.75 189 PRO A O 1
ATOM 1521 N N . PRO A 1 190 ? 2.975 3.556 13.506 1.00 82.19 190 PRO A N 1
ATOM 1522 C CA . PRO A 1 190 ? 2.636 3.382 14.911 1.00 82.19 190 PRO A CA 1
ATOM 1523 C C . PRO A 1 190 ? 3.848 2.816 15.669 1.00 82.19 190 PRO A C 1
ATOM 1525 O O . PRO A 1 190 ? 4.638 2.060 15.103 1.00 82.19 190 PRO A O 1
ATOM 1528 N N . SER A 1 191 ? 4.020 3.274 16.909 1.00 73.06 191 SER A N 1
ATOM 1529 C CA . SER A 1 191 ? 5.036 2.787 17.851 1.00 73.06 191 SER A CA 1
ATOM 1530 C C . SER A 1 191 ? 4.686 1.415 18.393 1.00 73.06 191 SER A C 1
ATOM 1532 O O . SER A 1 191 ? 3.480 1.246 18.687 1.00 73.06 191 SER A O 1
#

pLDDT: mean 82.07, std 20.41, range [29.19, 98.44]

Nearest PDB structures (foldseek):
  7ds6-assembly1_B  TM=2.864E-01  e=5.163E+00  Gallus gallus
  3aa6-assembly1_B  TM=2.902E-01  e=8.473E+00  Gallus gallus

Foldseek 3Di:
DDDDDDDDDDDDDDPDDDPPPDPDPQDDWFFADPPQDAADPVVLLVLLQVPDDVVPAQWHKDQCVVVVARIKIKHKDFPDWDADPVRKIKTWMKMKIWGWHADRVQQAIETKIKIWIWMWTVDVVIDIDTDDIDMFDDWDKDWDWDWDADPVGDTDTDTPHIDTVVVVVCSSQVSSSSNRHMYRGDRDDDD

Organism: NCBI:txid659352

Radius of gyration: 21.42 Å; Cα contacts (8 Å, |Δi|>4): 340; chains: 1; bounding box: 56×34×80 Å

Secondary structure (DSSP, 8-state):
--------PPPP--------------PPPB-PPTTPPPPPHHHHHHHHHTT--TTT-S-EEEE-GGGTSSEEEEEEEEEEEEE-TTS-EEEEEEEEEEEEEEETTTTEEEEEEEEEEEEEE-SSS-EEEEEEEEEES---EEEEEEEEE-TT--EEEEEEEEEEHHHHHHHHHHHHHHTT-EEEE-SS---

Sequence (191 aa):
MPSGGPGGTLPAYRPGHPRRSVRVPKDPALYPVAGVPVRTPQDLWAALLALNDPARHPYTVRAGFADGADLVAEYRRVLRAYGTLTGRRRQECEEFQVRMWFDPAIHQVRSVDHMTGYTLTLTDPPRRRTTSWSRGQLYQKHTTYEWGRTPEGRRRFVETSRFDSGVLKQALQSTALAHGWSWLPLTRPPS